Protein AF-A0A2V9SY14-F1 (afdb_monomer)

Solvent-accessible surface area (backbone atoms only — not comparable to full-atom values): 16778 Å² total; per-residue (Å²): 136,85,84,78,80,82,80,77,64,64,70,58,56,56,52,49,51,52,51,49,51,51,52,50,47,54,52,51,53,52,51,50,55,54,50,52,44,47,45,39,45,66,51,34,48,51,46,21,54,53,49,4,41,55,27,4,50,53,27,39,52,54,52,48,59,58,56,64,68,41,71,96,50,83,61,61,64,81,55,43,43,83,73,68,33,43,78,76,54,96,62,27,35,32,45,70,75,45,75,49,83,76,55,44,97,86,72,45,63,50,32,23,14,37,30,37,40,32,62,37,81,51,86,77,66,79,81,77,53,74,54,56,33,35,41,37,40,8,39,2,30,12,46,43,66,70,74,55,48,61,75,74,80,78,64,73,48,99,86,54,72,58,72,65,77,78,67,56,55,64,23,44,43,44,64,59,31,35,72,31,19,83,72,84,56,48,80,51,43,81,42,80,43,101,54,31,43,37,73,29,75,43,76,48,78,48,66,79,82,88,66,81,69,92,28,70,41,76,34,83,44,74,41,75,41,50,33,74,70,97,70,34,68,41,55,38,78,53,50,89,91,46,86,78,69,98,30,73,89,36,86,84,45,93,59,29,77,45,28,48,48,13,16,36,31,28,65,28,39,47,56,45,68,27,48,53,61,32,36,55,79,47,54,48,85,37,71,82,59,68,76,83,83,134

Mean predicted aligned error: 16.54 Å

Foldseek 3Di:
DDDDDDDPCVVVVVVVVVVVCVVVVVVVVVVCLLVVLCCQAVPQVVVQQVLQVVQQVVQLVVVVVQVVVCVVPQQSCVRQVVVPWDDDDDNKTKDDQDWDDDQPPVNDWTWTKIKMKHWAQQPDDDPPSRHTKIKIKMKIKTFTDDDQWHDSDPPPDVPPNPPVVVPIDGQQWPVCCQQQNPNPNPPRDTDGDPGRMDMDMDIDIGDDDPDDDPAPEEAAAADEPQAADPRDEQWAPQQVPHDDDPCCPPPPDPCVVRGQRSEYEYAAQHYHDHHYGRYHYHHDVHDDPPPPDD

Secondary structure (DSSP, 8-state):
--------THHHHHHHHHHHHHHHHHHHHHHHHHHHHHHIIIIIIHHHHHHHHHHHHHHHHHHHHHHGGGTT-S-THHHHTTTT-EEEETTEEEEEEEEESPPPTTS---EEEEEEEEEE---SSSSSTTPPEEEEEEEEEEEPPS-SB--------TTTTTTTTTSPPBSSB-HHHHHHTTTTS-S----B-SS-EEEEEEEEEE-------SSSEEESS-EE-S-SSSS-EE-----TTSS----TT-TTSTTGGGGG---EEESSS-EE--SEESS-EEESS---------

Radius of gyration: 34.39 Å; Cα contacts (8 Å, |Δi|>4): 499; chains: 1; bounding box: 103×39×110 Å

Structure (mmCIF, N/CA/C/O backbone):
data_AF-A0A2V9SY14-F1
#
_entry.id   AF-A0A2V9SY14-F1
#
loop_
_atom_site.group_PDB
_atom_site.id
_atom_site.type_symbol
_atom_site.label_atom_id
_atom_site.label_alt_id
_atom_site.label_comp_id
_atom_site.label_asym_id
_atom_site.label_entity_id
_atom_site.label_seq_id
_atom_site.pdbx_PDB_ins_code
_atom_site.Cartn_x
_atom_site.Cartn_y
_atom_site.Cartn_z
_atom_site.occupancy
_atom_site.B_iso_or_equiv
_atom_site.auth_seq_id
_atom_site.auth_comp_id
_atom_site.auth_asym_id
_atom_site.auth_atom_id
_atom_site.pdbx_PDB_model_num
ATOM 1 N N . MET A 1 1 ? -77.276 -15.458 59.372 1.00 39.78 1 MET A N 1
ATOM 2 C CA . MET A 1 1 ? -76.829 -15.023 58.032 1.00 39.78 1 MET A CA 1
ATOM 3 C C . MET A 1 1 ? -75.329 -14.746 58.114 1.00 39.78 1 MET A C 1
ATOM 5 O O . MET A 1 1 ? -74.942 -13.803 58.787 1.00 39.78 1 MET A O 1
ATOM 9 N N . LYS A 1 2 ? -74.477 -15.637 57.585 1.00 41.44 2 LYS A N 1
ATOM 10 C CA . LYS A 1 2 ? -73.009 -15.480 57.601 1.00 41.44 2 LYS A CA 1
ATOM 11 C C . LYS A 1 2 ? -72.600 -14.713 56.342 1.00 41.44 2 LYS A C 1
ATOM 13 O O . LYS A 1 2 ? -72.751 -15.246 55.249 1.00 41.44 2 LYS A O 1
ATOM 18 N N . MET A 1 3 ? -72.110 -13.485 56.495 1.00 44.25 3 MET A N 1
ATOM 19 C CA . MET A 1 3 ? -71.473 -12.741 55.406 1.00 44.25 3 MET A CA 1
ATOM 20 C C . MET A 1 3 ? -70.069 -13.317 55.187 1.00 44.25 3 MET A C 1
ATOM 22 O O . MET A 1 3 ? -69.198 -13.185 56.045 1.00 44.25 3 MET A O 1
ATOM 26 N N . GLN A 1 4 ? -69.879 -14.012 54.068 1.00 50.56 4 GLN A N 1
ATOM 27 C CA . GLN A 1 4 ? -68.562 -14.387 53.556 1.00 50.56 4 GLN A CA 1
ATOM 28 C C . GLN A 1 4 ? -67.973 -13.145 52.881 1.00 50.56 4 GLN A C 1
ATOM 30 O O . GLN A 1 4 ? -68.551 -12.628 51.929 1.00 50.56 4 GLN A O 1
ATOM 35 N N . LEU A 1 5 ? -66.864 -12.633 53.413 1.00 53.16 5 LEU A N 1
ATOM 36 C CA . LEU A 1 5 ? -66.124 -11.527 52.813 1.00 53.16 5 LEU A CA 1
ATOM 37 C C . LEU A 1 5 ? -65.328 -12.092 51.625 1.00 53.16 5 LEU A C 1
ATOM 39 O O . LEU A 1 5 ? -64.407 -12.887 51.832 1.00 53.16 5 LEU A O 1
ATOM 43 N N . GLU A 1 6 ? -65.681 -11.729 50.391 1.00 57.28 6 GLU A N 1
ATOM 44 C CA . GLU A 1 6 ? -64.894 -12.124 49.221 1.00 57.28 6 GLU A CA 1
ATOM 45 C C . GLU A 1 6 ? -63.512 -11.466 49.270 1.00 57.28 6 GLU A C 1
ATOM 47 O O . GLU A 1 6 ? -63.355 -10.246 49.205 1.00 57.28 6 GLU A O 1
ATOM 52 N N . ARG A 1 7 ? -62.481 -12.299 49.407 1.00 58.56 7 ARG A N 1
ATOM 53 C CA . ARG A 1 7 ? -61.085 -11.877 49.406 1.00 58.56 7 ARG A CA 1
ATOM 54 C C . ARG A 1 7 ? -60.631 -11.725 47.953 1.00 58.56 7 ARG A C 1
ATOM 56 O O . ARG A 1 7 ? -60.242 -12.696 47.312 1.00 58.56 7 ARG A O 1
ATOM 63 N N . THR A 1 8 ? -60.691 -10.511 47.416 1.00 60.59 8 THR A N 1
ATOM 64 C CA . THR A 1 8 ? -60.203 -10.213 46.062 1.00 60.59 8 THR A CA 1
ATOM 65 C C . THR A 1 8 ? -58.676 -10.360 45.997 1.00 60.59 8 THR A C 1
ATOM 67 O O . THR A 1 8 ? -57.939 -9.598 46.623 1.00 60.59 8 THR A O 1
ATOM 70 N N . ASN A 1 9 ? -58.188 -11.341 45.227 1.00 59.00 9 ASN A N 1
ATOM 71 C CA . ASN A 1 9 ? -56.763 -11.689 45.055 1.00 59.00 9 ASN A CA 1
ATOM 72 C C . ASN A 1 9 ? -55.946 -10.678 44.215 1.00 59.00 9 ASN A C 1
ATOM 74 O O . ASN A 1 9 ? -54.809 -10.954 43.834 1.00 59.00 9 ASN A O 1
ATOM 78 N N . THR A 1 10 ? -56.485 -9.492 43.933 1.00 58.22 10 THR A N 1
ATOM 79 C CA . THR A 1 10 ? -55.925 -8.495 43.003 1.00 58.22 10 THR A CA 1
ATOM 80 C C . THR A 1 10 ? -54.534 -7.992 43.406 1.00 58.22 10 THR A C 1
ATOM 82 O O . THR A 1 10 ? -53.691 -7.746 42.544 1.00 58.22 10 THR A O 1
ATOM 85 N N . GLY A 1 11 ? -54.247 -7.903 44.711 1.00 60.34 11 GLY A N 1
ATOM 86 C CA . GLY A 1 11 ? -52.918 -7.532 45.216 1.00 60.34 11 GLY A CA 1
ATOM 87 C C . GLY A 1 11 ? -51.836 -8.588 44.952 1.00 60.34 11 GLY A C 1
ATOM 88 O O . GLY A 1 11 ? -50.667 -8.244 44.807 1.00 60.34 11 GLY A O 1
ATOM 89 N N . SER A 1 12 ? -52.214 -9.865 44.825 1.00 73.12 12 SER A N 1
ATOM 90 C CA . SER A 1 12 ? -51.274 -10.959 44.552 1.00 73.12 12 SER A CA 1
ATOM 91 C C . SER A 1 12 ? -50.797 -10.951 43.096 1.00 73.12 12 SER A C 1
ATOM 93 O O . SER A 1 12 ? -49.616 -11.180 42.838 1.00 73.12 12 SER A O 1
ATOM 95 N N . THR A 1 13 ? -51.678 -10.618 42.148 1.00 80.69 13 THR A N 1
ATOM 96 C CA . THR A 1 13 ? -51.354 -10.617 40.713 1.00 80.69 13 THR A CA 1
ATOM 97 C C . THR A 1 13 ? -50.409 -9.477 40.327 1.00 80.69 13 THR A C 1
ATOM 99 O O . THR A 1 13 ? -49.446 -9.710 39.601 1.00 80.69 13 THR A O 1
ATOM 102 N N . ILE A 1 14 ? -50.626 -8.262 40.849 1.00 84.81 14 ILE A N 1
ATOM 103 C CA . ILE A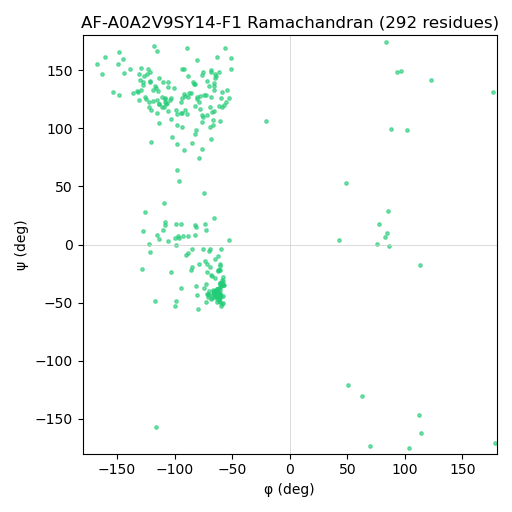 1 14 ? -49.746 -7.105 40.587 1.00 84.81 14 ILE A CA 1
ATOM 104 C C . ILE A 1 14 ? -48.345 -7.350 41.156 1.00 84.81 14 ILE A C 1
ATOM 106 O O . ILE A 1 14 ? -47.344 -7.081 40.494 1.00 84.81 14 ILE A O 1
ATOM 110 N N . LEU A 1 15 ? -48.266 -7.901 42.368 1.00 86.12 15 LEU A N 1
ATOM 111 C CA . LEU A 1 15 ? -46.996 -8.181 43.034 1.00 86.12 15 LEU A CA 1
ATOM 112 C C . LEU A 1 15 ? -46.215 -9.281 42.299 1.00 86.12 15 LEU A C 1
ATOM 114 O O . LEU A 1 15 ? -45.010 -9.151 42.095 1.00 86.12 15 LEU A O 1
ATOM 118 N N . CYS A 1 16 ? -46.915 -10.306 41.803 1.00 87.56 16 CYS A N 1
ATOM 119 C CA . CYS A 1 16 ? -46.329 -11.330 40.942 1.00 87.56 16 CYS A CA 1
ATOM 120 C C . CYS A 1 16 ? -45.779 -10.726 39.637 1.00 87.56 16 CYS A C 1
ATOM 122 O O . CYS A 1 16 ? -44.617 -10.954 39.311 1.00 87.56 16 CYS A O 1
ATOM 124 N N . ALA A 1 17 ? -46.555 -9.878 38.950 1.00 90.50 17 ALA A N 1
ATOM 125 C CA . ALA A 1 17 ? -46.128 -9.218 37.715 1.00 90.50 17 ALA A CA 1
ATOM 126 C C . ALA A 1 17 ? -44.890 -8.321 37.913 1.00 90.50 17 ALA A C 1
ATOM 128 O O . ALA A 1 17 ? -43.957 -8.374 37.111 1.00 90.50 17 ALA A O 1
ATOM 129 N N . LEU A 1 18 ? -44.838 -7.544 39.001 1.00 92.62 18 LEU A N 1
ATOM 130 C CA . LEU A 1 18 ? -43.676 -6.714 39.340 1.00 92.62 18 LEU A CA 1
ATOM 131 C C . LEU A 1 18 ? -42.428 -7.561 39.621 1.00 92.62 18 LEU A C 1
ATOM 133 O O . LEU A 1 18 ? -41.346 -7.234 39.129 1.00 92.62 18 LEU A O 1
ATOM 137 N N . CYS A 1 19 ? -42.567 -8.674 40.349 1.00 92.12 19 CYS A N 1
ATOM 138 C CA . CYS A 1 19 ? -41.470 -9.619 40.561 1.00 92.12 19 CYS A CA 1
ATOM 139 C C . CYS A 1 19 ? -40.979 -10.231 39.243 1.00 92.12 19 CYS A C 1
ATOM 141 O O . CYS A 1 19 ? -39.772 -10.340 39.034 1.00 92.12 19 CYS A O 1
ATOM 143 N N . THR A 1 20 ? -41.881 -10.589 38.327 1.00 94.62 20 THR A N 1
ATOM 144 C CA . THR A 1 20 ? -41.503 -11.121 37.012 1.00 94.62 20 THR A CA 1
ATOM 145 C C . THR A 1 20 ? -40.753 -10.082 36.178 1.00 94.62 20 THR A C 1
ATOM 147 O O . THR A 1 20 ? -39.707 -10.402 35.615 1.00 94.62 20 THR A O 1
ATOM 150 N N . ILE A 1 21 ? -41.227 -8.831 36.142 1.00 95.25 21 ILE A N 1
ATOM 151 C CA . ILE A 1 21 ? -40.545 -7.731 35.443 1.00 95.25 21 ILE A CA 1
ATOM 152 C C . ILE A 1 21 ? -39.147 -7.511 36.025 1.00 95.25 21 ILE A C 1
ATOM 154 O O . ILE A 1 21 ? -38.190 -7.393 35.261 1.00 95.25 21 ILE A O 1
ATOM 158 N N . LEU A 1 22 ? -39.004 -7.505 37.354 1.00 95.75 22 LEU A N 1
ATOM 159 C CA . LEU A 1 22 ? -37.707 -7.379 38.022 1.00 95.75 22 LEU A CA 1
ATOM 160 C C . LEU A 1 22 ? -36.751 -8.502 37.596 1.00 95.75 22 LEU A C 1
ATOM 162 O O . LEU A 1 22 ? -35.629 -8.226 37.177 1.00 95.75 22 LEU A O 1
ATOM 166 N N . ILE A 1 23 ? -37.199 -9.759 37.659 1.00 95.31 23 ILE A N 1
ATOM 167 C CA . ILE A 1 23 ? -36.379 -10.926 37.308 1.00 95.31 23 ILE A CA 1
ATOM 168 C C . ILE A 1 23 ? -35.941 -10.854 35.842 1.00 95.31 23 ILE A C 1
ATOM 170 O O . ILE A 1 23 ? -34.751 -10.979 35.550 1.00 95.31 23 ILE A O 1
ATOM 174 N N . ILE A 1 24 ? -36.872 -10.591 34.921 1.00 95.19 24 ILE A N 1
ATOM 175 C CA . ILE A 1 24 ? -36.563 -10.474 33.489 1.00 95.19 24 ILE A CA 1
ATOM 176 C C . ILE A 1 24 ? -35.625 -9.291 33.233 1.00 95.19 24 ILE A C 1
ATOM 178 O O . ILE A 1 24 ? -34.705 -9.415 32.430 1.00 95.19 24 ILE A O 1
ATOM 182 N N . SER A 1 25 ? -35.796 -8.172 33.940 1.00 94.25 25 SER A N 1
ATOM 183 C CA . SER A 1 25 ? -34.924 -6.999 33.806 1.00 94.25 25 SER A CA 1
ATOM 184 C C . SER A 1 25 ? -33.500 -7.297 34.270 1.00 94.25 25 SER A C 1
ATOM 186 O O . S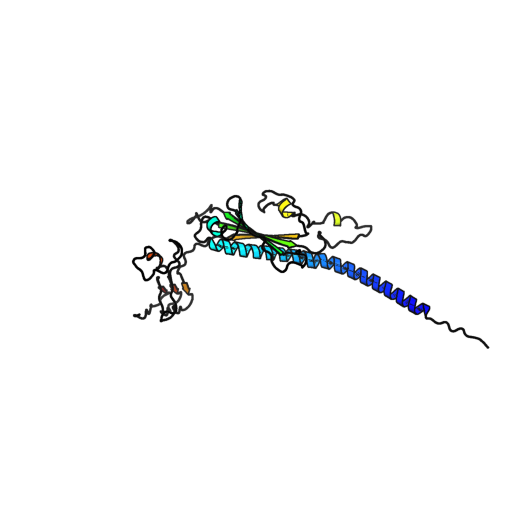ER A 1 25 ? -32.547 -6.921 33.593 1.00 94.25 25 SER A O 1
ATOM 188 N N . VAL A 1 26 ? -33.332 -8.020 35.382 1.00 94.44 26 VAL A N 1
ATOM 189 C CA . VAL A 1 26 ? -32.011 -8.433 35.887 1.00 94.44 26 VAL A CA 1
ATOM 190 C C . VAL A 1 26 ? -31.342 -9.426 34.935 1.00 94.44 26 VAL A C 1
ATOM 192 O O . VAL A 1 26 ? -30.145 -9.307 34.663 1.00 94.44 26 VAL A O 1
ATOM 195 N N . ILE A 1 27 ? -32.096 -10.383 34.389 1.00 94.69 27 ILE A N 1
ATOM 196 C CA . ILE A 1 27 ? -31.585 -11.312 33.373 1.00 94.69 27 ILE A CA 1
ATOM 197 C C . ILE A 1 27 ? -31.183 -10.535 32.112 1.00 94.69 27 ILE A C 1
ATOM 199 O O . ILE A 1 27 ? -30.060 -10.684 31.631 1.00 94.69 27 ILE A O 1
ATOM 203 N N . GLY A 1 28 ? -32.057 -9.659 31.612 1.00 91.75 28 GLY A N 1
ATOM 204 C CA . GLY A 1 28 ? -31.825 -8.846 30.420 1.00 91.75 28 GLY A CA 1
ATOM 205 C C . GLY A 1 28 ? -30.619 -7.918 30.558 1.00 91.75 28 GLY A C 1
ATOM 206 O O . GLY A 1 28 ? -29.783 -7.867 29.658 1.00 91.75 28 GLY A O 1
ATOM 207 N N . ALA A 1 29 ? -30.467 -7.251 31.705 1.00 87.31 29 ALA A N 1
ATOM 208 C CA . ALA A 1 29 ? -29.315 -6.404 31.998 1.00 87.31 29 ALA A CA 1
ATOM 209 C C . ALA A 1 29 ? -28.007 -7.209 31.998 1.00 87.31 29 ALA A C 1
ATOM 211 O O . ALA A 1 29 ? -27.028 -6.799 31.373 1.00 87.31 29 ALA A O 1
ATOM 212 N N . ASN A 1 30 ? -27.996 -8.386 32.630 1.00 84.88 30 ASN A N 1
ATOM 213 C CA . ASN A 1 30 ? -26.821 -9.256 32.638 1.00 84.88 30 ASN A CA 1
ATOM 214 C C . ASN A 1 30 ? -26.456 -9.752 31.236 1.00 84.88 30 ASN A C 1
ATOM 216 O O . ASN A 1 30 ? -25.279 -9.743 30.871 1.00 84.88 30 ASN A O 1
ATOM 220 N N . VAL A 1 31 ? -27.441 -10.166 30.435 1.00 87.50 31 VAL A N 1
ATOM 221 C CA . VAL A 1 31 ? -27.203 -10.589 29.048 1.00 87.50 31 VAL A CA 1
ATOM 222 C C . VAL A 1 31 ? -26.661 -9.423 28.225 1.00 87.50 31 VAL A C 1
ATOM 224 O O . VAL A 1 31 ? -25.646 -9.584 27.552 1.00 87.50 31 VAL A O 1
ATOM 227 N N . LEU A 1 32 ? -27.258 -8.233 28.324 1.00 84.94 32 LEU A N 1
ATOM 228 C CA . LEU A 1 32 ? -26.818 -7.052 27.583 1.00 84.94 32 LEU A CA 1
ATOM 229 C C . LEU A 1 32 ? -25.376 -6.657 27.922 1.00 84.94 32 LEU A C 1
ATOM 231 O O . LEU A 1 32 ? -24.580 -6.413 27.011 1.00 84.94 32 LEU A O 1
ATOM 235 N N . LEU A 1 33 ? -25.019 -6.624 29.209 1.00 78.38 33 LEU A N 1
ATOM 236 C CA . LEU A 1 33 ? -23.664 -6.293 29.659 1.00 78.38 33 LEU A CA 1
ATOM 237 C C . LEU A 1 33 ? -22.639 -7.313 29.147 1.00 78.38 33 LEU A C 1
ATOM 239 O O . LEU A 1 33 ? -21.599 -6.937 28.599 1.00 78.38 33 LEU A O 1
ATOM 243 N N . ASN A 1 34 ? -22.956 -8.606 29.242 1.00 75.62 34 ASN A N 1
ATOM 244 C CA . ASN A 1 34 ? -22.088 -9.661 28.725 1.00 75.62 34 ASN A CA 1
ATOM 245 C C . ASN A 1 34 ? -21.969 -9.605 27.195 1.00 75.62 34 ASN A C 1
ATOM 247 O O . ASN A 1 34 ? -20.870 -9.670 26.658 1.00 75.62 34 ASN A O 1
ATOM 251 N N . CYS A 1 35 ? -23.063 -9.440 26.456 1.00 78.19 35 CYS A N 1
ATOM 252 C CA . CYS A 1 35 ? -23.014 -9.380 24.996 1.00 78.19 35 CYS A CA 1
ATOM 253 C C . CYS A 1 35 ? -22.270 -8.134 24.493 1.00 78.19 35 CYS A C 1
ATOM 255 O O . CYS A 1 35 ? -21.467 -8.239 23.567 1.00 78.19 35 CYS A O 1
ATOM 257 N N . THR A 1 36 ? -22.469 -6.972 25.120 1.00 73.38 36 THR A N 1
ATOM 258 C CA . THR A 1 36 ? -21.849 -5.703 24.697 1.00 73.38 36 THR A CA 1
ATOM 259 C C . THR A 1 36 ? -20.331 -5.717 24.871 1.00 73.38 36 THR A C 1
ATOM 261 O O . THR A 1 36 ? -19.597 -5.306 23.967 1.00 73.38 36 THR A O 1
ATOM 264 N N . THR A 1 37 ? -19.837 -6.228 26.002 1.00 66.62 37 THR A N 1
ATOM 265 C CA . THR A 1 37 ? -18.392 -6.365 26.258 1.00 66.62 37 THR A CA 1
ATOM 266 C C . THR A 1 37 ? -17.745 -7.318 25.256 1.00 66.62 37 THR A C 1
ATOM 268 O O . THR A 1 37 ? -16.729 -6.975 24.642 1.00 66.62 37 THR A O 1
ATOM 271 N N . ARG A 1 38 ? -18.378 -8.470 24.988 1.00 71.88 38 ARG A N 1
ATOM 272 C CA . ARG A 1 38 ? -17.884 -9.422 23.985 1.00 71.88 38 ARG A CA 1
ATOM 273 C C . ARG A 1 38 ? -17.907 -8.854 22.574 1.00 71.88 38 ARG A C 1
ATOM 275 O O . ARG A 1 38 ? -16.942 -9.051 21.836 1.00 71.88 38 ARG A O 1
ATOM 282 N N . TYR A 1 39 ? -18.959 -8.133 22.204 1.00 73.38 39 TYR A N 1
ATOM 283 C CA . TYR A 1 39 ? -19.101 -7.536 20.879 1.00 73.38 39 TYR A CA 1
ATOM 284 C C . TYR A 1 39 ? -18.034 -6.466 20.608 1.00 73.38 39 TYR A C 1
ATOM 286 O O . TYR A 1 39 ? -17.415 -6.453 19.543 1.00 73.38 39 TYR A O 1
ATOM 294 N N . ASN A 1 40 ? -17.745 -5.606 21.589 1.00 69.38 40 ASN A N 1
ATOM 295 C CA . ASN A 1 40 ? -16.732 -4.561 21.432 1.00 69.38 40 ASN A CA 1
ATOM 296 C C . ASN A 1 40 ? -15.321 -5.135 21.207 1.00 69.38 40 ASN A C 1
ATOM 298 O O . ASN A 1 40 ? -14.598 -4.632 20.352 1.00 69.38 40 ASN A O 1
ATOM 302 N N . VAL A 1 41 ? -14.941 -6.206 21.910 1.00 69.56 41 VAL A N 1
ATOM 303 C CA . VAL A 1 41 ? -13.609 -6.818 21.752 1.00 69.56 41 VAL A CA 1
ATOM 304 C C . VAL A 1 41 ? -13.549 -7.720 20.520 1.00 69.56 41 VAL A C 1
ATOM 306 O O . VAL A 1 41 ? -12.719 -7.523 19.637 1.00 69.56 41 VAL A O 1
ATOM 309 N N . SER A 1 42 ? -14.446 -8.702 20.426 1.00 68.44 42 SER A N 1
ATOM 310 C CA . SER A 1 42 ? -14.360 -9.739 19.388 1.00 68.44 42 SER A CA 1
ATOM 311 C C . SER A 1 42 ? -14.711 -9.234 17.994 1.00 68.44 42 SER A C 1
ATOM 313 O O . SER A 1 42 ? -14.139 -9.708 17.021 1.00 68.44 42 SER A O 1
ATOM 315 N N . SER A 1 43 ? -15.642 -8.283 17.880 1.00 71.31 43 SER A N 1
ATOM 316 C CA . SER A 1 43 ? -16.130 -7.838 16.575 1.00 71.31 43 SER A CA 1
ATOM 317 C C . SER A 1 43 ? -15.452 -6.548 16.136 1.00 71.31 43 SER A C 1
ATOM 319 O O . SER A 1 43 ? -14.950 -6.494 15.023 1.00 71.31 43 SER A O 1
ATOM 321 N N . LYS A 1 44 ? -15.366 -5.519 16.990 1.00 75.12 44 LYS A N 1
ATOM 322 C CA . LYS A 1 44 ? -14.839 -4.209 16.557 1.00 75.12 44 LYS A CA 1
ATOM 323 C C . LYS A 1 44 ? -13.312 -4.157 16.511 1.00 75.12 44 LYS A C 1
ATOM 325 O O . LYS A 1 44 ? -12.762 -3.663 15.532 1.00 75.12 44 LYS A O 1
ATOM 330 N N . GLN A 1 45 ? -12.624 -4.698 17.519 1.00 77.38 45 GLN A N 1
ATOM 331 C CA . GLN A 1 45 ? -11.154 -4.665 17.557 1.00 77.38 45 GLN A CA 1
ATOM 332 C C . GLN A 1 45 ? -10.531 -5.619 16.533 1.00 77.38 45 GLN A C 1
ATOM 334 O O . GLN A 1 45 ? -9.618 -5.226 15.809 1.00 77.38 45 GLN A O 1
ATOM 339 N N . VAL A 1 46 ? -11.064 -6.840 16.401 1.00 80.19 46 VAL A N 1
ATOM 340 C CA . VAL A 1 46 ? -10.599 -7.805 15.385 1.00 80.19 46 VAL A CA 1
ATOM 341 C C . VAL A 1 46 ? -10.889 -7.304 13.970 1.00 80.19 46 VAL A C 1
ATOM 343 O O . VAL A 1 46 ? -10.039 -7.441 13.090 1.00 80.19 46 VAL A O 1
ATOM 346 N N . LYS A 1 47 ? -12.059 -6.690 13.745 1.00 82.25 47 LYS A N 1
ATOM 347 C CA . LYS A 1 47 ? -12.382 -6.050 12.465 1.00 82.25 47 LYS A CA 1
ATOM 348 C C . LYS A 1 47 ? -11.388 -4.936 12.145 1.00 82.25 47 LYS A C 1
ATOM 350 O O . LYS A 1 47 ? -10.760 -5.005 11.096 1.00 82.25 47 LYS A O 1
ATOM 355 N N . GLY A 1 48 ? -11.172 -3.992 13.064 1.00 82.94 48 GLY A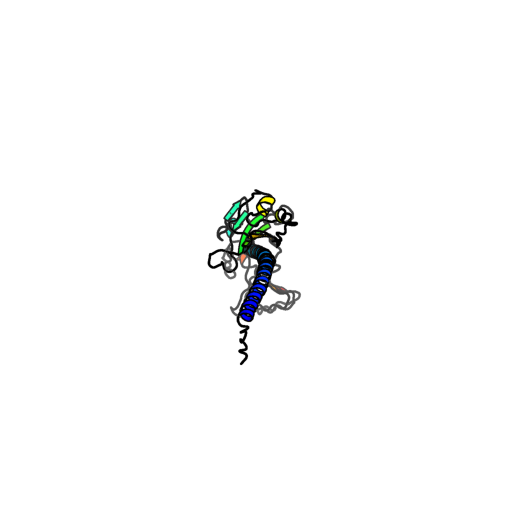 N 1
ATOM 356 C CA . GLY A 1 48 ? -10.206 -2.908 12.864 1.00 82.94 48 GLY A CA 1
ATOM 357 C C . GLY A 1 48 ? -8.786 -3.418 12.596 1.00 82.94 48 GLY A C 1
ATOM 358 O O . GLY A 1 48 ? -8.080 -2.867 11.758 1.00 82.94 48 GLY A O 1
ATOM 359 N N . TRP A 1 49 ? -8.383 -4.528 13.223 1.00 84.38 49 TRP A N 1
ATOM 360 C CA . TRP A 1 49 ? -7.096 -5.169 12.943 1.00 84.38 49 TRP A CA 1
ATOM 361 C C . TRP A 1 49 ? -6.974 -5.691 11.505 1.00 84.38 49 TRP A C 1
ATOM 363 O O . TRP A 1 49 ? -5.932 -5.509 10.873 1.00 84.38 49 TRP A O 1
ATOM 373 N N . LYS A 1 50 ? -8.026 -6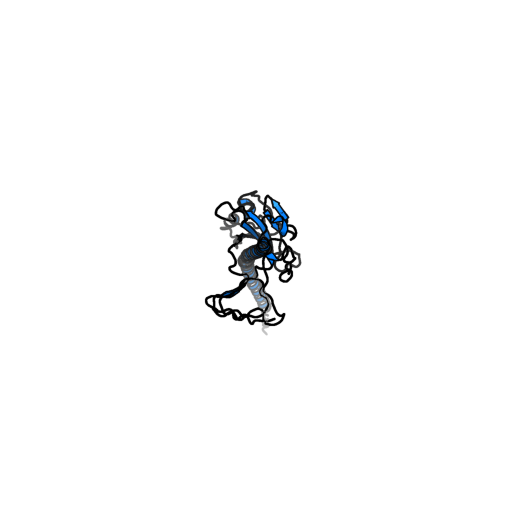.330 10.979 1.00 88.12 50 LYS A N 1
ATOM 374 C CA . LYS A 1 50 ? -8.061 -6.818 9.591 1.00 88.12 50 LYS A CA 1
ATOM 375 C C . LYS A 1 50 ? -8.163 -5.673 8.590 1.00 88.12 50 LYS A C 1
ATOM 377 O O . LYS A 1 50 ? -7.415 -5.646 7.621 1.00 88.12 50 LYS A O 1
ATOM 382 N N . GLU A 1 51 ? -9.038 -4.707 8.847 1.00 88.88 51 GLU A N 1
ATOM 383 C CA . GLU A 1 51 ? -9.226 -3.546 7.976 1.00 88.88 51 GLU A CA 1
ATOM 384 C C . GLU A 1 51 ? -7.944 -2.726 7.853 1.00 88.88 51 GLU A C 1
ATOM 386 O O . GLU A 1 51 ? -7.556 -2.381 6.742 1.00 88.88 51 GLU A O 1
ATOM 391 N N . ALA A 1 52 ? -7.222 -2.501 8.957 1.00 90.00 52 ALA A N 1
ATOM 392 C CA . ALA A 1 52 ? -5.930 -1.823 8.916 1.00 90.00 52 ALA A CA 1
ATOM 393 C C . ALA A 1 52 ? -4.917 -2.541 8.006 1.00 90.00 52 ALA A C 1
ATOM 395 O O . ALA A 1 52 ? -4.118 -1.872 7.358 1.00 90.00 52 ALA A O 1
ATOM 396 N N . LEU A 1 53 ? -4.939 -3.880 7.932 1.00 92.19 53 LEU A N 1
ATOM 397 C CA . LEU A 1 53 ? -4.085 -4.625 7.001 1.00 92.19 53 LEU A CA 1
ATOM 398 C C . LEU A 1 53 ? -4.513 -4.394 5.550 1.00 92.19 53 LEU A C 1
ATOM 400 O O . LEU A 1 53 ? -3.663 -4.055 4.737 1.00 92.19 53 LEU A O 1
ATOM 404 N N . TYR A 1 54 ? -5.808 -4.487 5.247 1.00 93.06 54 TYR A N 1
ATOM 405 C CA . TYR A 1 54 ? -6.310 -4.237 3.893 1.00 93.06 54 TYR A CA 1
ATOM 406 C C . TYR A 1 54 ? -6.026 -2.814 3.408 1.00 93.06 54 TYR A C 1
ATOM 408 O O . TYR A 1 54 ? -5.691 -2.617 2.245 1.00 93.06 54 TYR A O 1
ATOM 416 N N . ALA A 1 55 ? -6.092 -1.815 4.291 1.00 93.31 55 ALA A N 1
ATOM 417 C CA . ALA A 1 55 ? -5.659 -0.467 3.935 1.00 93.31 55 ALA A CA 1
ATOM 418 C C . ALA A 1 55 ? -4.156 -0.392 3.670 1.00 93.31 55 ALA A C 1
ATOM 420 O O . ALA A 1 55 ? -3.743 0.289 2.737 1.00 93.31 55 ALA A O 1
ATOM 421 N N . ALA A 1 56 ? -3.334 -1.085 4.462 1.00 93.75 56 ALA A N 1
ATOM 422 C CA . ALA A 1 56 ? -1.896 -1.131 4.220 1.00 93.75 56 ALA A CA 1
ATOM 423 C C . ALA A 1 56 ? -1.598 -1.763 2.850 1.00 93.75 56 ALA A C 1
ATOM 425 O O . ALA A 1 56 ? -0.831 -1.200 2.075 1.00 93.75 56 ALA A O 1
ATOM 426 N N . GLU A 1 57 ? -2.251 -2.872 2.512 1.00 94.69 57 GLU A N 1
ATOM 427 C CA . GLU A 1 57 ? -2.137 -3.519 1.199 1.00 94.69 57 GLU A CA 1
ATOM 428 C C . GLU A 1 57 ? -2.599 -2.584 0.072 1.00 94.69 57 GLU A C 1
ATOM 430 O O . GLU A 1 57 ? -1.823 -2.312 -0.838 1.00 94.69 57 GLU A O 1
ATOM 435 N N . GLY A 1 58 ? -3.778 -1.965 0.198 1.00 94.44 58 GLY A N 1
ATOM 436 C CA . GLY A 1 58 ? -4.286 -1.014 -0.796 1.00 94.44 58 GLY A CA 1
ATOM 437 C C . GLY A 1 58 ? -3.394 0.220 -0.982 1.00 94.44 58 GLY A C 1
ATOM 438 O O . GLY A 1 58 ? -3.202 0.686 -2.101 1.00 94.44 58 GLY A O 1
ATOM 439 N N . GLY A 1 59 ? -2.790 0.737 0.092 1.00 94.75 59 GLY A N 1
ATOM 440 C CA . GLY A 1 59 ? -1.765 1.778 -0.012 1.00 94.75 59 GLY A CA 1
ATOM 441 C C . GLY A 1 59 ? -0.511 1.283 -0.741 1.00 94.75 59 GLY A C 1
ATOM 442 O O . GLY A 1 59 ? 0.030 1.993 -1.587 1.00 94.75 59 GLY A O 1
ATOM 443 N N . GLY A 1 60 ? -0.079 0.051 -0.461 1.00 95.00 60 GLY A N 1
ATOM 444 C CA . GLY A 1 60 ? 1.035 -0.592 -1.157 1.00 95.00 60 GLY A CA 1
ATOM 445 C C . GLY A 1 60 ? 0.791 -0.687 -2.661 1.00 95.00 60 GLY A C 1
ATOM 446 O O . GLY A 1 60 ? 1.669 -0.311 -3.432 1.00 95.00 60 GLY A O 1
ATOM 447 N N . ASP A 1 61 ? -0.416 -1.075 -3.073 1.00 94.69 61 ASP A N 1
ATOM 448 C CA . ASP A 1 61 ? -0.810 -1.163 -4.483 1.00 94.69 61 ASP A CA 1
ATOM 449 C C . ASP A 1 61 ? -0.830 0.205 -5.175 1.00 94.69 61 ASP A C 1
ATOM 451 O O . ASP A 1 61 ? -0.342 0.336 -6.301 1.00 94.69 61 ASP A O 1
ATOM 455 N N . ILE A 1 62 ? -1.340 1.245 -4.500 1.00 94.19 62 ILE A N 1
ATOM 456 C CA . ILE A 1 62 ? -1.303 2.626 -5.011 1.00 94.19 62 ILE A CA 1
ATOM 457 C C . ILE A 1 62 ? 0.150 3.052 -5.246 1.00 94.19 62 ILE A C 1
ATOM 459 O O . ILE A 1 62 ? 0.503 3.486 -6.340 1.00 94.19 62 ILE A O 1
ATOM 463 N N . ALA A 1 63 ? 1.010 2.879 -4.242 1.00 94.38 63 ALA A N 1
ATOM 464 C CA . ALA A 1 63 ? 2.422 3.230 -4.340 1.00 94.38 63 ALA A CA 1
ATOM 465 C C . ALA A 1 63 ? 3.154 2.408 -5.412 1.00 94.38 63 ALA A C 1
ATOM 467 O O . ALA A 1 63 ? 3.949 2.954 -6.174 1.00 94.38 63 ALA A O 1
ATOM 468 N N . PHE A 1 64 ? 2.857 1.113 -5.522 1.00 92.56 64 PHE A N 1
ATOM 469 C CA . PHE A 1 64 ? 3.412 0.254 -6.563 1.00 92.56 64 PHE A CA 1
ATOM 470 C C . PHE A 1 64 ? 2.984 0.711 -7.957 1.00 92.56 64 PHE A C 1
ATOM 472 O O . PHE A 1 64 ? 3.793 0.710 -8.884 1.00 92.56 64 PHE A O 1
ATOM 479 N N . SER A 1 65 ? 1.738 1.162 -8.114 1.00 91.31 65 SER A N 1
ATOM 480 C CA . SER A 1 65 ? 1.261 1.712 -9.380 1.00 91.31 65 SER A CA 1
ATOM 481 C C . SER A 1 65 ? 2.053 2.940 -9.823 1.00 91.31 65 SER A C 1
ATOM 483 O O . SER A 1 65 ? 2.378 3.052 -11.003 1.00 91.31 65 SER A O 1
ATOM 485 N N . GLU A 1 66 ? 2.413 3.808 -8.883 1.00 90.31 66 GLU A N 1
ATOM 486 C CA . GLU A 1 66 ? 3.256 4.978 -9.136 1.00 90.31 66 GLU A CA 1
ATOM 487 C C . GLU A 1 66 ? 4.703 4.585 -9.449 1.00 90.31 66 GLU A C 1
ATOM 489 O O . GLU A 1 66 ? 5.282 5.045 -10.431 1.00 90.31 66 GLU A O 1
ATOM 494 N N . VAL A 1 67 ? 5.268 3.642 -8.691 1.00 88.62 67 VAL A N 1
ATOM 495 C CA . VAL A 1 67 ? 6.620 3.119 -8.932 1.00 88.62 67 VAL A CA 1
ATOM 496 C C . VAL A 1 67 ? 6.755 2.476 -10.317 1.00 88.62 67 VAL A C 1
ATOM 498 O O . VAL A 1 67 ? 7.799 2.610 -10.950 1.00 88.62 67 VAL A O 1
ATOM 501 N N . ARG A 1 68 ? 5.709 1.830 -10.850 1.00 85.44 68 ARG A N 1
ATOM 502 C CA . ARG A 1 68 ? 5.730 1.264 -12.216 1.00 85.44 68 ARG A CA 1
ATOM 503 C C . ARG A 1 68 ? 5.915 2.311 -13.316 1.00 85.44 68 ARG A C 1
ATOM 505 O O . ARG A 1 68 ? 6.363 1.955 -14.400 1.00 85.44 68 ARG A O 1
ATOM 512 N N . LYS A 1 69 ? 5.607 3.585 -13.063 1.00 82.50 69 LYS A N 1
ATOM 513 C CA . LYS A 1 69 ? 5.865 4.675 -14.018 1.00 82.50 69 LYS A CA 1
ATOM 514 C C . LYS A 1 69 ? 7.353 5.036 -14.103 1.00 82.50 69 LYS A C 1
ATOM 516 O O . LYS A 1 69 ? 7.761 5.713 -15.038 1.00 82.50 69 LYS A O 1
ATOM 521 N N . LEU A 1 70 ? 8.171 4.571 -13.154 1.00 79.44 70 LEU A N 1
ATOM 522 C CA . LEU A 1 70 ? 9.604 4.867 -13.066 1.00 79.44 70 LEU A CA 1
ATOM 523 C C . LEU A 1 70 ? 10.470 3.983 -13.982 1.00 79.44 70 LEU A C 1
ATOM 525 O O . LEU A 1 70 ? 11.698 4.017 -13.897 1.00 79.44 70 LEU A O 1
ATOM 529 N N . VAL A 1 71 ? 9.865 3.179 -14.863 1.00 67.31 71 VAL A N 1
ATOM 530 C CA . VAL A 1 71 ? 10.606 2.390 -15.858 1.00 67.31 71 VAL A CA 1
ATOM 531 C C . VAL A 1 71 ? 11.375 3.347 -16.768 1.00 67.31 71 VAL A C 1
ATOM 533 O O . VAL A 1 71 ? 10.782 4.192 -17.428 1.00 67.31 71 VAL A O 1
ATOM 536 N N . GLY A 1 72 ? 12.705 3.237 -16.798 1.00 64.69 72 GLY A N 1
ATOM 537 C CA . GLY A 1 72 ? 13.535 4.161 -17.577 1.00 64.69 72 GLY A CA 1
ATOM 538 C C . GLY A 1 72 ? 13.909 5.462 -16.845 1.00 64.69 72 GLY A C 1
ATOM 539 O O . GLY A 1 72 ? 14.672 6.259 -17.387 1.00 64.69 72 GLY A O 1
ATOM 540 N N . VAL A 1 73 ? 13.453 5.661 -15.604 1.00 66.81 73 VAL A N 1
ATOM 541 C CA . VAL A 1 73 ? 13.718 6.856 -14.790 1.00 66.81 73 VAL A CA 1
ATOM 542 C C . VAL A 1 73 ? 14.634 6.537 -13.599 1.00 66.81 73 VAL A C 1
ATOM 544 O O . VAL A 1 73 ? 14.281 5.758 -12.717 1.00 66.81 73 VAL A O 1
ATOM 547 N N . ILE A 1 74 ? 15.817 7.162 -13.547 1.00 68.56 74 ILE A N 1
ATOM 548 C CA . ILE A 1 74 ? 16.776 6.991 -12.433 1.00 68.56 74 ILE A CA 1
ATOM 549 C C . ILE A 1 74 ? 16.407 7.870 -11.229 1.00 68.56 74 ILE A C 1
ATOM 551 O O . ILE A 1 74 ? 16.602 7.447 -10.091 1.00 68.56 74 ILE A O 1
ATOM 555 N N . ASP A 1 75 ? 15.883 9.080 -11.464 1.00 79.88 75 ASP A N 1
ATOM 556 C CA . ASP A 1 75 ? 15.439 10.000 -10.409 1.00 79.88 75 ASP A CA 1
ATOM 557 C C . ASP A 1 75 ? 13.901 10.011 -10.290 1.00 79.88 75 ASP A C 1
ATOM 559 O O . ASP A 1 75 ? 13.221 10.610 -11.135 1.00 79.88 75 ASP A O 1
ATOM 563 N N . PRO A 1 76 ? 13.336 9.421 -9.219 1.00 82.31 76 PRO A N 1
ATOM 564 C CA . PRO A 1 76 ? 11.896 9.365 -8.985 1.00 82.31 76 PRO A CA 1
ATOM 565 C C . PRO A 1 76 ? 11.232 10.733 -8.850 1.00 82.31 76 PRO A C 1
ATOM 567 O O . PRO A 1 76 ? 10.014 10.830 -9.004 1.00 82.31 76 PRO A O 1
ATOM 570 N N . SER A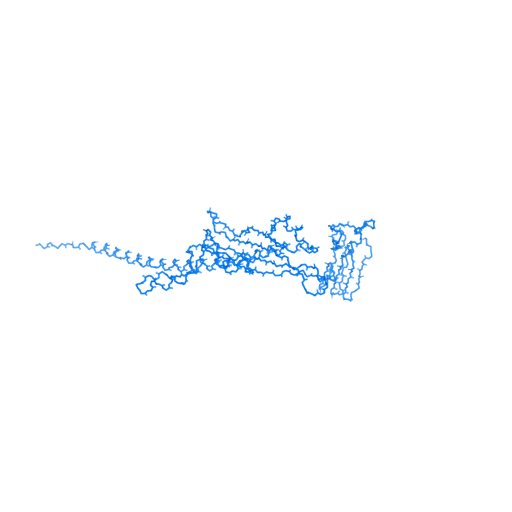 1 77 ? 12.001 11.795 -8.574 1.00 86.12 77 SER A N 1
ATOM 571 C CA . SER A 1 77 ? 11.466 13.151 -8.425 1.00 86.12 77 SER A CA 1
ATOM 572 C C . SER A 1 77 ? 10.726 13.639 -9.673 1.00 86.12 77 SER A C 1
ATOM 574 O O . SER A 1 77 ? 9.750 14.378 -9.553 1.00 86.12 77 SER A O 1
ATOM 576 N N . THR A 1 78 ? 11.148 13.172 -10.850 1.00 83.75 78 THR A N 1
ATOM 577 C CA . THR A 1 78 ? 10.589 13.552 -12.155 1.00 83.75 78 THR A CA 1
ATOM 578 C C . THR A 1 78 ? 9.170 13.034 -12.396 1.00 83.75 78 THR A C 1
ATOM 580 O O . THR A 1 78 ? 8.468 13.583 -13.238 1.00 83.75 78 THR A O 1
ATOM 583 N N . VAL A 1 79 ? 8.735 12.017 -11.645 1.00 86.38 79 VAL A N 1
ATOM 584 C CA . VAL A 1 79 ? 7.399 11.410 -11.762 1.00 86.38 79 VAL A CA 1
ATOM 585 C C . VAL A 1 79 ? 6.597 11.602 -10.479 1.00 86.38 79 VAL A C 1
ATOM 587 O O . VAL A 1 79 ? 5.465 12.071 -10.520 1.00 86.38 79 VAL A O 1
ATOM 590 N N . LEU A 1 80 ? 7.191 11.308 -9.318 1.00 90.75 80 LEU A N 1
ATOM 591 C CA . LEU A 1 80 ? 6.464 11.308 -8.049 1.00 90.75 80 LEU A CA 1
ATOM 592 C C . LEU A 1 80 ? 6.068 12.722 -7.596 1.00 90.75 80 LEU A C 1
ATOM 594 O O . LEU A 1 80 ? 4.957 12.906 -7.105 1.00 90.75 80 LEU A O 1
ATOM 598 N N . LEU A 1 81 ? 6.935 13.734 -7.755 1.00 91.56 81 LEU A N 1
ATOM 599 C CA . LEU A 1 81 ? 6.604 15.096 -7.306 1.00 91.56 81 LEU A CA 1
ATOM 600 C C . LEU A 1 81 ? 5.462 15.724 -8.126 1.00 91.56 81 LEU A C 1
ATOM 602 O O . LEU A 1 81 ? 4.539 16.254 -7.504 1.00 91.56 81 LEU A O 1
ATOM 606 N N . PRO A 1 82 ? 5.460 15.652 -9.477 1.00 90.50 82 PRO A N 1
ATOM 607 C CA . PRO A 1 82 ? 4.310 16.090 -10.272 1.00 90.50 82 PRO A CA 1
ATOM 608 C C . PRO A 1 82 ? 3.000 15.377 -9.910 1.00 90.50 82 PRO A C 1
ATOM 610 O O . PRO A 1 82 ? 1.954 16.020 -9.891 1.00 90.50 82 PRO A O 1
ATOM 613 N N . ASP A 1 83 ? 3.065 14.094 -9.536 1.00 87.88 83 ASP A N 1
ATOM 614 C CA . ASP A 1 83 ? 1.909 13.290 -9.109 1.00 87.88 83 ASP A CA 1
ATOM 615 C C . ASP A 1 83 ? 1.525 13.514 -7.624 1.00 87.88 83 ASP A C 1
ATOM 617 O O . ASP A 1 83 ? 0.787 12.733 -7.017 1.00 87.88 83 ASP A O 1
ATOM 621 N N . GLY A 1 84 ? 2.010 14.603 -7.014 1.00 91.00 84 GLY A N 1
ATOM 622 C CA . GLY A 1 84 ? 1.589 15.072 -5.691 1.00 91.00 84 GLY A CA 1
ATOM 623 C C . GLY A 1 84 ? 2.293 14.407 -4.507 1.00 91.00 84 GLY A C 1
ATOM 624 O O . GLY A 1 84 ? 1.888 14.615 -3.361 1.00 91.00 84 GLY A O 1
ATOM 625 N N . TRP A 1 85 ? 3.347 13.624 -4.739 1.00 94.62 85 TRP A N 1
ATOM 626 C CA . TRP A 1 85 ? 4.148 13.064 -3.652 1.00 94.62 85 TRP A CA 1
ATOM 627 C C . TRP A 1 85 ? 5.054 14.123 -3.032 1.00 94.62 85 TRP A C 1
ATOM 629 O O . TRP A 1 85 ? 5.572 15.017 -3.696 1.00 94.62 85 TRP A O 1
ATOM 639 N N . THR A 1 86 ? 5.306 13.982 -1.735 1.00 94.81 86 THR A N 1
ATOM 640 C CA . THR A 1 86 ? 6.194 14.871 -0.984 1.00 94.81 86 THR A CA 1
ATOM 641 C C . THR A 1 86 ? 7.489 14.153 -0.641 1.00 94.81 86 THR A C 1
ATOM 643 O O . THR A 1 86 ? 7.475 13.095 -0.010 1.00 94.81 86 THR A O 1
ATOM 646 N N . LYS A 1 87 ? 8.628 14.743 -1.007 1.00 92.00 87 LYS A N 1
ATOM 647 C CA . LYS A 1 87 ? 9.947 14.255 -0.589 1.00 92.00 87 LYS A CA 1
ATOM 648 C C . LYS A 1 87 ? 10.131 14.470 0.916 1.00 92.00 87 LYS A C 1
ATOM 650 O O . LYS A 1 87 ? 9.951 15.586 1.394 1.00 92.00 87 LYS A O 1
ATOM 655 N N . THR A 1 88 ? 10.490 13.425 1.661 1.00 84.88 88 THR A N 1
ATOM 656 C CA . THR A 1 88 ? 10.630 13.499 3.129 1.00 84.88 88 THR A CA 1
ATOM 657 C C . THR A 1 88 ? 12.079 13.652 3.568 1.00 84.88 88 THR A C 1
ATOM 659 O O . THR A 1 88 ? 12.412 14.555 4.329 1.00 84.88 88 THR A O 1
ATOM 662 N N . SER A 1 89 ? 12.954 12.769 3.095 1.00 79.25 89 SER A N 1
ATOM 663 C CA . SER A 1 89 ? 14.368 12.711 3.469 1.00 79.25 89 SER A CA 1
ATOM 664 C C . SER A 1 89 ? 15.129 11.868 2.450 1.00 79.25 89 SER A C 1
ATOM 666 O O . SER A 1 89 ? 14.573 10.922 1.904 1.00 79.25 89 SER A O 1
ATOM 668 N N . GLY A 1 90 ? 16.396 12.196 2.176 1.00 81.31 90 GLY A N 1
ATOM 669 C CA . GLY A 1 90 ? 17.222 11.419 1.241 1.00 81.31 90 GLY A CA 1
ATOM 670 C C . GLY A 1 90 ? 16.524 11.184 -0.104 1.00 81.31 90 GLY A C 1
ATOM 671 O O . GLY A 1 90 ? 16.132 12.147 -0.764 1.00 81.31 90 GLY A O 1
ATOM 672 N N . SER A 1 91 ? 16.336 9.916 -0.472 1.00 84.75 91 SER A N 1
ATOM 673 C CA . SER A 1 91 ? 15.596 9.487 -1.670 1.00 84.75 91 SER A CA 1
ATOM 674 C C . SER A 1 91 ? 14.248 8.830 -1.329 1.00 84.75 91 SER A C 1
ATOM 676 O O . SER A 1 91 ? 13.823 7.882 -1.989 1.00 84.75 91 SER A O 1
ATOM 678 N N . SER A 1 92 ? 13.588 9.331 -0.282 1.00 89.62 92 SER A N 1
ATOM 679 C CA . SER A 1 92 ? 12.281 8.879 0.198 1.00 89.62 92 SER A CA 1
ATOM 680 C C . SER A 1 92 ? 11.172 9.874 -0.150 1.00 89.62 92 SER A C 1
ATOM 682 O O . SER A 1 92 ? 11.308 11.086 0.051 1.00 89.62 92 SER A O 1
ATOM 684 N N . TYR A 1 93 ? 10.048 9.349 -0.632 1.00 93.50 93 TYR A N 1
ATOM 685 C CA . TYR A 1 93 ? 8.877 10.104 -1.076 1.00 93.50 93 TYR A CA 1
ATOM 686 C C . TYR A 1 93 ? 7.633 9.544 -0.396 1.00 93.50 93 TYR A C 1
ATOM 688 O O . TYR A 1 93 ? 7.436 8.336 -0.384 1.00 93.50 93 TYR A O 1
ATOM 696 N N . SER A 1 94 ? 6.777 10.398 0.154 1.00 94.06 94 SER A N 1
ATOM 697 C CA . SER A 1 94 ? 5.556 9.985 0.851 1.00 94.06 94 SER A CA 1
ATOM 698 C C . SER A 1 94 ? 4.307 10.613 0.251 1.00 94.06 94 SER A C 1
ATOM 700 O O . SER A 1 94 ? 4.361 11.713 -0.302 1.00 94.06 94 SER A O 1
ATOM 702 N N . ASN A 1 95 ? 3.182 9.913 0.369 1.00 94.81 95 ASN A N 1
ATOM 703 C CA . ASN A 1 95 ? 1.873 10.406 -0.051 1.00 94.81 95 ASN A CA 1
ATOM 704 C C . ASN A 1 95 ? 0.762 9.829 0.848 1.00 94.81 95 ASN A C 1
ATOM 706 O O . ASN A 1 95 ? 0.973 8.886 1.623 1.00 94.81 95 ASN A O 1
ATOM 710 N N . GLY A 1 96 ? -0.420 10.428 0.762 1.00 90.62 96 GLY A N 1
ATOM 711 C CA . GLY A 1 96 ? -1.574 10.171 1.609 1.00 90.62 96 GLY A CA 1
ATOM 712 C C . GLY A 1 96 ? -1.803 11.259 2.673 1.00 90.62 96 GLY A C 1
ATOM 713 O O . GLY A 1 96 ? -1.099 12.268 2.708 1.00 90.62 96 GLY A O 1
ATOM 714 N N . PRO A 1 97 ? -2.788 11.062 3.568 1.00 89.75 97 PRO A N 1
ATOM 715 C CA . PRO A 1 97 ? -3.522 9.814 3.766 1.00 89.75 97 PRO A CA 1
ATOM 716 C C . PRO A 1 97 ? -4.542 9.528 2.653 1.00 89.75 97 PRO A C 1
ATOM 718 O O . PRO A 1 97 ? -5.410 10.350 2.372 1.00 89.75 97 PRO A O 1
ATOM 721 N N . TYR A 1 98 ? -4.490 8.327 2.075 1.00 90.44 98 TYR A N 1
ATOM 722 C CA . TYR A 1 98 ? -5.565 7.793 1.236 1.00 90.44 98 TYR A CA 1
ATOM 723 C C . TYR A 1 98 ? -6.658 7.239 2.134 1.00 90.44 98 TYR A C 1
ATOM 725 O O . TYR A 1 98 ? -6.364 6.433 3.012 1.00 90.44 98 TYR A O 1
ATOM 733 N N . THR A 1 99 ? -7.906 7.657 1.952 1.00 88.94 99 THR A N 1
ATOM 734 C CA . THR A 1 99 ? -9.031 7.176 2.763 1.00 88.94 99 THR A CA 1
ATOM 735 C C . THR A 1 99 ? -9.831 6.121 2.015 1.00 88.94 99 THR A C 1
ATOM 737 O O . THR A 1 99 ? -10.180 6.320 0.854 1.00 88.94 99 THR A O 1
ATOM 740 N N . PHE A 1 100 ? -10.175 5.037 2.702 1.00 85.56 100 PHE A N 1
ATOM 741 C CA . PHE A 1 100 ? -10.971 3.935 2.176 1.00 85.56 100 PHE A CA 1
ATOM 742 C C . PHE A 1 100 ? -12.323 3.870 2.889 1.00 85.56 100 PHE A C 1
ATOM 744 O O . PHE A 1 100 ? -12.416 4.083 4.099 1.00 85.56 100 PHE A O 1
ATOM 751 N N . GLY A 1 101 ? -13.369 3.532 2.136 1.00 76.44 101 GLY A N 1
ATOM 752 C CA . GLY A 1 101 ? -14.726 3.424 2.665 1.00 76.44 101 GLY A CA 1
ATOM 753 C C . GLY A 1 101 ? -15.353 4.768 3.052 1.00 76.44 101 GLY A C 1
ATOM 754 O O . GLY A 1 101 ? -14.825 5.845 2.776 1.00 76.44 101 GLY A O 1
ATOM 755 N N . GLN A 1 102 ? -16.531 4.695 3.669 1.00 59.16 102 GLN A N 1
ATOM 756 C CA . GLN A 1 102 ? -17.310 5.866 4.058 1.00 59.16 102 GLN A CA 1
ATOM 757 C C . GLN A 1 102 ? -16.891 6.337 5.459 1.00 59.16 102 GLN A C 1
ATOM 759 O O . GLN A 1 102 ? -16.904 5.552 6.407 1.00 59.16 102 GLN A O 1
ATOM 764 N N . LYS A 1 103 ? -16.544 7.624 5.599 1.00 65.12 103 LYS A N 1
ATOM 765 C CA . LYS A 1 103 ? -16.431 8.271 6.917 1.00 65.12 103 LYS A CA 1
ATOM 766 C C . LYS A 1 103 ? -17.786 8.232 7.627 1.00 65.12 103 LYS A C 1
ATOM 768 O O . LYS A 1 103 ? -18.828 8.316 6.977 1.00 65.12 103 LYS A O 1
ATOM 773 N N . LEU A 1 104 ? -17.778 8.152 8.955 1.00 60.62 104 LEU A N 1
ATOM 774 C CA . LEU A 1 104 ? -18.993 8.364 9.736 1.00 60.62 104 LEU A CA 1
ATOM 775 C C . LEU A 1 104 ? -19.506 9.799 9.545 1.00 60.62 104 LEU A C 1
ATOM 777 O O . LEU A 1 104 ? -18.772 10.691 9.119 1.00 60.62 104 LEU A O 1
ATOM 781 N N . ALA A 1 105 ? -20.782 10.020 9.867 1.00 56.44 105 ALA A N 1
ATOM 782 C CA . ALA A 1 105 ? -21.456 11.310 9.698 1.00 56.44 105 ALA A CA 1
ATOM 783 C C . ALA A 1 105 ? -20.812 12.464 10.496 1.00 56.44 105 ALA A C 1
ATOM 785 O O . ALA A 1 105 ? -20.976 13.624 10.134 1.00 56.44 105 ALA A O 1
ATOM 786 N N . ASP A 1 106 ? -20.052 12.156 11.548 1.00 60.62 106 ASP A N 1
ATOM 787 C CA . ASP A 1 106 ? -19.262 13.110 12.340 1.00 60.62 106 ASP A CA 1
ATOM 788 C C . ASP A 1 106 ? -17.837 13.329 11.785 1.00 60.62 106 ASP A C 1
ATOM 790 O O . ASP A 1 106 ? -17.001 13.979 12.411 1.00 60.62 106 ASP A O 1
ATOM 794 N N . GLY A 1 107 ? -17.535 12.767 10.611 1.00 57.16 107 GLY A N 1
ATOM 795 C CA . GLY A 1 107 ? -16.223 12.814 9.973 1.00 57.16 107 GLY A CA 1
ATOM 796 C C . GLY A 1 107 ? -15.183 11.873 10.590 1.00 57.16 107 GLY A C 1
ATOM 797 O O . GLY A 1 107 ? -14.047 11.843 10.101 1.00 57.16 107 GLY A O 1
ATOM 798 N N . THR A 1 108 ? -15.546 11.105 11.626 1.00 56.94 108 THR A N 1
ATOM 799 C CA . THR A 1 108 ? -14.663 10.150 12.306 1.00 56.94 108 THR A CA 1
ATOM 800 C C . THR A 1 108 ? -14.717 8.763 11.657 1.00 56.94 108 THR A C 1
ATOM 802 O O . THR A 1 108 ? -15.541 8.487 10.783 1.00 56.94 108 THR A O 1
ATOM 805 N N . GLY A 1 109 ? -13.799 7.869 12.038 1.00 58.59 109 GLY A N 1
ATOM 806 C CA . GLY A 1 109 ? -13.886 6.470 11.617 1.00 58.59 109 GLY A CA 1
ATOM 807 C C . GLY A 1 109 ? -13.270 6.136 10.261 1.00 58.59 109 GLY A C 1
ATOM 808 O O . GLY A 1 109 ? -13.742 5.225 9.589 1.00 58.59 109 GLY A O 1
ATOM 809 N N . SER A 1 110 ? -12.244 6.867 9.826 1.00 74.31 110 SER A N 1
ATOM 810 C CA . SER A 1 110 ? -11.635 6.621 8.520 1.00 74.31 110 SER A CA 1
ATOM 811 C C . SER A 1 110 ? -10.662 5.448 8.567 1.00 74.31 110 SER A C 1
ATOM 813 O O . SER A 1 110 ? -9.691 5.470 9.326 1.00 74.31 110 SER A O 1
ATOM 815 N N . LEU A 1 111 ? -10.879 4.477 7.686 1.00 88.19 111 LEU A N 1
ATOM 816 C CA . LEU A 1 111 ? -9.822 3.588 7.242 1.00 88.19 111 LEU A CA 1
ATOM 817 C C . LEU A 1 111 ? -8.897 4.392 6.323 1.00 88.19 111 LEU A C 1
ATOM 819 O O . LEU A 1 111 ? -9.374 5.063 5.407 1.00 88.19 111 LEU A O 1
ATOM 823 N N . SER A 1 112 ? -7.591 4.375 6.566 1.00 90.94 112 SER A N 1
ATOM 824 C CA . SER A 1 112 ? -6.652 5.139 5.746 1.00 90.94 112 SER A CA 1
ATOM 825 C C . SER A 1 112 ? -5.315 4.449 5.546 1.00 90.94 112 SER A C 1
ATOM 827 O O . SER A 1 112 ? -4.939 3.581 6.329 1.00 90.94 112 SER A O 1
ATOM 829 N N . ALA A 1 113 ? -4.586 4.847 4.506 1.00 93.19 113 ALA A N 1
ATOM 830 C CA . ALA A 1 113 ? -3.203 4.455 4.291 1.00 93.19 113 ALA A CA 1
ATOM 831 C C . ALA A 1 113 ? -2.303 5.665 4.077 1.00 93.19 113 ALA A C 1
ATOM 833 O O . ALA A 1 113 ? -2.656 6.608 3.371 1.00 93.19 113 ALA A O 1
ATOM 834 N N . GLN A 1 114 ? -1.118 5.604 4.667 1.00 92.81 114 GLN A N 1
ATOM 835 C CA . GLN A 1 114 ? -0.006 6.490 4.363 1.00 92.81 114 GLN A CA 1
ATOM 836 C C . GLN A 1 114 ? 1.121 5.647 3.786 1.00 92.81 114 GLN A C 1
ATOM 838 O O . GLN A 1 114 ? 1.429 4.585 4.326 1.00 92.81 114 GLN A O 1
ATOM 843 N N . VAL A 1 115 ? 1.727 6.114 2.703 1.00 94.81 115 VAL A N 1
ATOM 844 C CA . VAL A 1 115 ? 2.730 5.349 1.961 1.00 94.81 115 VAL A CA 1
ATOM 845 C C . VAL A 1 115 ? 4.021 6.135 1.847 1.00 94.81 115 VAL A C 1
ATOM 847 O O . VAL A 1 115 ? 3.997 7.360 1.727 1.00 94.81 115 VAL A O 1
ATOM 850 N N . THR A 1 116 ? 5.132 5.414 1.850 1.00 93.88 116 THR A N 1
ATOM 851 C CA . THR A 1 116 ? 6.470 5.933 1.597 1.00 93.88 116 THR A CA 1
ATOM 852 C C . THR A 1 116 ? 7.165 5.021 0.596 1.00 93.88 116 THR A C 1
ATOM 854 O O . THR A 1 116 ? 7.160 3.803 0.753 1.00 93.88 116 THR A O 1
ATOM 857 N N . VAL A 1 117 ? 7.765 5.609 -0.429 1.00 93.00 117 VAL A N 1
ATOM 858 C CA . VAL A 1 117 ? 8.617 4.947 -1.411 1.00 93.00 117 VAL A CA 1
ATOM 859 C C . VAL A 1 117 ? 10.043 5.405 -1.160 1.00 93.0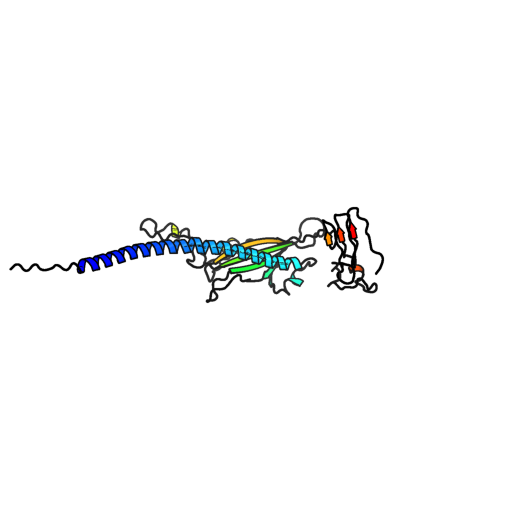0 117 VAL A C 1
ATOM 861 O O . VAL A 1 117 ? 10.340 6.593 -1.278 1.00 93.00 117 VAL A O 1
ATOM 864 N N . ASP A 1 118 ? 10.917 4.468 -0.823 1.00 90.00 118 ASP A N 1
ATOM 865 C CA . ASP A 1 118 ? 12.348 4.700 -0.685 1.00 90.00 118 ASP A CA 1
ATOM 866 C C . ASP A 1 118 ? 13.066 4.148 -1.911 1.00 90.00 118 ASP A C 1
ATOM 868 O O . ASP A 1 118 ? 12.933 2.971 -2.257 1.00 90.00 118 ASP A O 1
ATOM 872 N N . GLN A 1 119 ? 13.857 4.992 -2.559 1.00 87.12 119 GLN A N 1
ATOM 873 C CA . GLN A 1 119 ? 14.793 4.552 -3.579 1.00 87.12 119 GLN A CA 1
ATOM 874 C C . GLN A 1 119 ? 16.034 3.956 -2.904 1.00 87.12 119 GLN A C 1
ATOM 876 O O . GLN A 1 119 ? 16.716 4.626 -2.126 1.00 87.12 119 GLN A O 1
ATOM 881 N N . LEU A 1 120 ? 16.345 2.705 -3.227 1.00 81.31 120 LEU A N 1
ATOM 882 C CA . LEU A 1 120 ? 17.520 1.988 -2.746 1.00 81.31 120 LEU A CA 1
ATOM 883 C C . LEU A 1 120 ? 18.557 1.867 -3.867 1.00 81.31 120 LEU A C 1
ATOM 885 O O . LEU A 1 120 ? 18.215 1.604 -5.022 1.00 81.31 120 LEU A O 1
ATOM 889 N N . ALA A 1 121 ? 19.833 2.042 -3.522 1.00 71.62 121 ALA A N 1
ATOM 890 C CA . ALA A 1 121 ? 20.936 1.850 -4.458 1.00 71.62 121 ALA A CA 1
ATOM 891 C C . ALA A 1 121 ? 21.143 0.357 -4.763 1.00 71.62 121 ALA A C 1
ATOM 893 O O . ALA A 1 121 ? 21.070 -0.484 -3.865 1.00 71.62 121 ALA A O 1
ATOM 894 N N . ALA A 1 122 ? 21.443 0.026 -6.020 1.00 60.66 122 ALA A N 1
ATOM 895 C CA . ALA A 1 122 ? 21.859 -1.319 -6.390 1.00 60.66 122 ALA A CA 1
ATOM 896 C C . ALA A 1 122 ? 23.317 -1.550 -5.973 1.00 60.66 122 ALA A C 1
ATOM 898 O O . ALA A 1 122 ? 24.231 -1.019 -6.595 1.00 60.66 122 ALA A O 1
ATOM 899 N N . THR A 1 123 ? 23.552 -2.327 -4.912 1.00 51.88 123 THR A N 1
ATOM 900 C CA . THR A 1 123 ? 24.918 -2.570 -4.406 1.00 51.88 123 THR A CA 1
ATOM 901 C C . THR A 1 123 ? 25.548 -3.892 -4.854 1.00 51.88 123 THR A C 1
ATOM 903 O O . THR A 1 123 ? 26.692 -4.144 -4.492 1.00 51.88 123 THR A O 1
ATOM 906 N N . LEU A 1 124 ? 24.873 -4.749 -5.635 1.00 42.25 124 LEU A N 1
ATOM 907 C CA . LEU A 1 124 ? 25.425 -6.049 -6.054 1.00 42.25 124 LEU A CA 1
ATOM 908 C C . LEU A 1 124 ? 24.926 -6.498 -7.445 1.00 42.25 124 LEU A C 1
ATOM 910 O O . LEU A 1 124 ? 23.720 -6.599 -7.652 1.00 42.25 124 LEU A O 1
ATOM 914 N N . GLY A 1 125 ? 25.860 -6.866 -8.339 1.00 42.66 125 GLY A N 1
ATOM 915 C CA . GLY A 1 125 ? 25.618 -7.710 -9.528 1.00 42.66 125 GLY A CA 1
ATOM 916 C C . GLY A 1 125 ? 25.391 -6.994 -10.871 1.00 42.66 125 GLY A C 1
ATOM 917 O O . GLY A 1 125 ? 24.900 -5.877 -10.904 1.00 42.66 125 GLY A O 1
ATOM 918 N N . THR A 1 126 ? 25.805 -7.658 -11.959 1.00 38.81 126 THR A N 1
ATOM 919 C CA . THR A 1 126 ? 26.031 -7.234 -13.367 1.00 38.81 126 THR A CA 1
ATOM 920 C C . THR A 1 126 ? 24.864 -6.479 -14.059 1.00 38.81 126 THR A C 1
ATOM 922 O O . THR A 1 126 ? 23.727 -6.581 -13.613 1.00 38.81 126 THR A O 1
ATOM 925 N N . PRO A 1 127 ? 25.131 -5.725 -15.156 1.00 49.69 127 PRO A N 1
ATOM 926 C CA . PRO A 1 127 ? 24.299 -4.650 -15.681 1.00 49.69 127 PRO A CA 1
ATOM 927 C C . PRO A 1 127 ? 22.799 -4.867 -15.949 1.00 49.69 127 PRO A C 1
ATOM 929 O O . PRO A 1 127 ? 22.395 -5.942 -16.386 1.00 49.69 127 PRO A O 1
ATOM 932 N N . PRO A 1 128 ? 22.026 -3.765 -15.830 1.00 49.69 128 PRO A N 1
ATOM 933 C CA . PRO A 1 128 ? 22.534 -2.438 -15.503 1.00 49.69 128 PRO A CA 1
ATOM 934 C C . PRO A 1 128 ? 22.444 -2.248 -13.992 1.00 49.69 128 PRO A C 1
ATOM 936 O O . PRO A 1 128 ? 21.396 -1.931 -13.443 1.00 49.69 128 PRO A O 1
ATOM 939 N N . SER A 1 129 ? 23.585 -2.407 -13.328 1.00 54.78 129 SER A N 1
ATOM 940 C CA . SER A 1 129 ? 23.859 -2.263 -11.899 1.00 54.78 129 SER A CA 1
ATOM 941 C C . SER A 1 129 ? 23.694 -0.815 -11.406 1.00 54.78 129 SER A C 1
ATOM 943 O O . SER A 1 129 ? 24.315 -0.405 -10.434 1.00 54.78 129 SER A O 1
ATOM 945 N N . SER A 1 130 ? 22.911 -0.015 -12.129 1.00 59.25 130 SER A N 1
ATOM 946 C CA . SER A 1 130 ? 22.662 1.411 -11.939 1.00 59.25 130 SER A CA 1
ATOM 947 C C . SER A 1 130 ? 21.179 1.723 -11.725 1.00 59.25 130 SER A C 1
ATOM 949 O O . SER A 1 130 ? 20.848 2.877 -11.463 1.00 59.25 130 SER A O 1
ATOM 951 N N . TRP A 1 131 ? 20.281 0.739 -11.857 1.00 68.06 131 TRP A N 1
ATOM 952 C CA . TRP A 1 131 ? 18.851 0.956 -11.641 1.00 68.06 131 TRP A CA 1
ATOM 953 C C . TRP A 1 131 ? 18.487 0.817 -10.168 1.00 68.06 131 TRP A C 1
ATOM 955 O O . TRP A 1 131 ? 18.857 -0.178 -9.544 1.00 68.06 131 TRP A O 1
ATOM 965 N N . PRO A 1 132 ? 17.761 1.792 -9.600 1.00 75.31 132 PRO A N 1
ATOM 966 C CA . PRO A 1 132 ? 17.319 1.686 -8.227 1.00 75.31 132 PRO A CA 1
ATOM 967 C C . PRO A 1 132 ? 16.272 0.587 -8.054 1.00 75.31 132 PRO A C 1
ATOM 969 O O . PRO A 1 132 ? 15.435 0.348 -8.927 1.00 75.31 132 PRO A O 1
ATOM 972 N N . TYR A 1 133 ? 16.281 -0.023 -6.875 1.00 82.44 133 TYR A N 1
ATOM 973 C CA . TYR A 1 133 ? 15.140 -0.783 -6.377 1.00 82.44 133 TYR A CA 1
ATOM 974 C C . TYR A 1 133 ? 14.288 0.138 -5.515 1.00 82.44 133 TYR A C 1
ATOM 976 O O . TYR A 1 133 ? 14.806 1.061 -4.885 1.00 82.44 133 TYR A O 1
ATOM 984 N N . PHE A 1 134 ? 12.991 -0.123 -5.449 1.00 88.19 134 PHE A N 1
ATOM 985 C CA . PHE A 1 134 ? 12.078 0.696 -4.666 1.00 88.19 134 PHE A CA 1
ATOM 986 C C . PHE A 1 134 ? 11.525 -0.112 -3.508 1.00 88.19 134 PHE A C 1
ATOM 988 O O . PHE A 1 134 ? 10.884 -1.144 -3.701 1.00 88.19 134 PHE A O 1
ATOM 995 N N . ARG A 1 135 ? 11.759 0.367 -2.291 1.00 91.12 135 ARG A N 1
ATOM 996 C CA . ARG A 1 135 ? 11.101 -0.148 -1.097 1.00 91.12 135 ARG A CA 1
ATOM 997 C C . ARG A 1 135 ? 9.840 0.661 -0.864 1.00 91.12 135 ARG A C 1
ATOM 999 O O . ARG A 1 135 ? 9.891 1.858 -0.608 1.00 91.12 135 ARG A O 1
ATOM 1006 N N . ILE A 1 136 ? 8.704 -0.006 -0.956 1.00 94.00 136 ILE A N 1
ATOM 1007 C CA . ILE A 1 136 ? 7.389 0.565 -0.707 1.00 94.00 136 ILE A CA 1
ATOM 1008 C C . ILE A 1 136 ? 6.991 0.174 0.709 1.00 94.00 136 ILE A C 1
ATOM 1010 O O . ILE A 1 136 ? 6.813 -1.006 1.006 1.00 94.00 136 ILE A O 1
ATOM 1014 N N . ARG A 1 137 ? 6.839 1.164 1.584 1.00 93.06 137 ARG A N 1
ATOM 1015 C CA . ARG A 1 137 ? 6.319 1.011 2.942 1.00 93.06 137 ARG A CA 1
ATOM 1016 C C . ARG A 1 137 ? 4.926 1.606 2.994 1.00 93.06 137 ARG A C 1
ATOM 1018 O O . ARG A 1 137 ? 4.752 2.796 2.750 1.00 93.06 137 ARG A O 1
ATOM 1025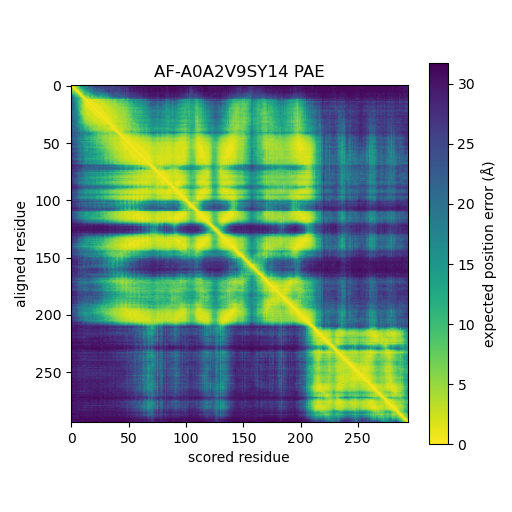 N N . SER A 1 138 ? 3.936 0.806 3.355 1.00 94.25 138 SER A N 1
ATOM 1026 C CA . SER A 1 138 ? 2.564 1.275 3.527 1.00 94.25 138 SER A CA 1
ATOM 1027 C C . SER A 1 138 ? 2.110 1.063 4.961 1.00 94.25 138 SER A C 1
ATOM 1029 O O . SER A 1 138 ? 2.317 -0.002 5.539 1.00 94.25 138 SER A O 1
ATOM 1031 N N . LYS A 1 139 ? 1.499 2.087 5.556 1.00 91.25 139 LYS A N 1
ATOM 1032 C CA . LYS A 1 139 ? 0.890 2.069 6.886 1.00 91.25 139 LYS A CA 1
ATOM 1033 C C . LYS A 1 139 ? -0.615 2.238 6.741 1.00 91.25 139 LYS A C 1
ATOM 1035 O O . LYS A 1 139 ? -1.093 3.354 6.554 1.00 91.25 139 LYS A O 1
ATOM 1040 N N . GLY A 1 140 ? -1.353 1.151 6.908 1.00 92.00 140 GLY A N 1
ATOM 1041 C CA . GLY A 1 140 ? -2.802 1.172 7.044 1.00 92.00 140 GLY A CA 1
ATOM 1042 C C . GLY A 1 140 ? -3.223 1.463 8.482 1.00 92.00 140 GLY A C 1
ATOM 1043 O O . GLY A 1 140 ? -2.624 0.955 9.432 1.00 92.00 140 GLY A O 1
ATOM 1044 N N . THR A 1 141 ? -4.243 2.295 8.656 1.00 89.06 141 THR A N 1
ATOM 1045 C CA . THR A 1 141 ? -4.769 2.742 9.948 1.00 89.06 141 THR A CA 1
ATOM 1046 C C . THR A 1 141 ? -6.280 2.574 9.965 1.00 89.06 141 THR A C 1
ATOM 1048 O O . THR A 1 141 ? -6.969 3.131 9.117 1.00 89.06 141 THR A O 1
ATOM 1051 N N . ALA A 1 142 ? -6.795 1.838 10.947 1.00 88.00 142 ALA A N 1
ATOM 1052 C CA . ALA A 1 142 ? -8.224 1.722 11.206 1.00 88.00 142 ALA A CA 1
ATOM 1053 C C . ALA A 1 142 ? -8.546 2.330 12.570 1.00 88.00 142 ALA A C 1
ATOM 1055 O O . ALA A 1 142 ? -7.987 1.924 13.594 1.00 88.00 142 ALA A O 1
ATOM 1056 N N . THR A 1 143 ? -9.467 3.290 12.598 1.00 83.25 143 THR A N 1
ATOM 1057 C CA . THR A 1 143 ? -10.026 3.786 13.857 1.00 83.25 143 THR A CA 1
ATOM 1058 C C . THR A 1 143 ? -10.836 2.679 14.533 1.00 83.25 143 THR A C 1
ATOM 1060 O O . THR A 1 143 ? -11.655 2.012 13.904 1.00 83.25 143 THR A O 1
ATOM 1063 N N . LEU A 1 144 ? -10.615 2.478 15.829 1.00 79.38 144 LEU A N 1
ATOM 1064 C CA . LEU A 1 144 ? -11.364 1.531 16.637 1.00 79.38 144 LEU A CA 1
ATOM 1065 C C . LEU A 1 144 ? -12.568 2.205 17.279 1.00 79.38 144 LEU A C 1
ATOM 1067 O O . LEU A 1 144 ? -12.445 3.185 18.012 1.00 79.38 144 LEU A O 1
ATOM 1071 N N . PHE A 1 145 ? -13.734 1.601 17.079 1.00 71.75 145 PHE A N 1
ATOM 1072 C CA . PHE A 1 145 ? -14.953 2.003 17.765 1.00 71.75 145 PHE A CA 1
ATOM 1073 C C . PHE A 1 145 ? -15.119 1.196 19.054 1.00 71.75 145 PHE A C 1
ATOM 1075 O O . PHE A 1 145 ? -15.081 -0.035 19.037 1.00 71.75 145 PHE A O 1
ATOM 1082 N N . GLY A 1 146 ? -15.360 1.877 20.174 1.00 66.56 146 GLY A N 1
ATOM 1083 C CA . GLY A 1 146 ? -15.557 1.247 21.482 1.00 66.56 146 GLY A CA 1
ATOM 1084 C C . GLY A 1 146 ? -14.424 1.547 22.461 1.00 66.56 146 GLY A C 1
ATOM 1085 O O . GLY A 1 146 ? -13.876 2.646 22.468 1.00 66.56 146 GLY A O 1
ATOM 1086 N N . LEU A 1 147 ? -14.113 0.591 23.339 1.00 65.25 147 LEU A N 1
ATOM 1087 C CA . LEU A 1 147 ? -13.132 0.805 24.402 1.00 65.25 147 LEU A CA 1
ATOM 1088 C C . LEU A 1 147 ? -11.717 1.014 23.825 1.00 65.25 147 LEU A C 1
ATOM 1090 O O . LEU A 1 147 ? -11.292 0.228 22.975 1.00 65.25 147 LEU A O 1
ATOM 1094 N N . PRO A 1 148 ? -10.946 1.991 24.340 1.00 66.06 148 PRO A N 1
ATOM 1095 C CA . PRO A 1 148 ? -9.584 2.295 23.888 1.00 66.06 148 PRO A CA 1
ATOM 1096 C C . PRO A 1 148 ? -8.535 1.257 24.335 1.00 66.06 148 PRO A C 1
ATOM 1098 O O . PRO A 1 148 ? -7.347 1.554 24.344 1.00 66.06 148 PRO A O 1
ATOM 1101 N N . ARG A 1 149 ? -8.955 0.055 24.747 1.00 64.44 149 ARG A N 1
ATOM 1102 C CA . ARG A 1 149 ? -8.104 -0.984 25.343 1.00 64.44 149 ARG A CA 1
ATOM 1103 C C . ARG A 1 149 ? -8.538 -2.380 24.908 1.00 64.44 149 ARG A C 1
ATOM 1105 O O . ARG A 1 149 ? -9.736 -2.620 24.750 1.00 64.44 149 ARG A O 1
ATOM 1112 N N . VAL A 1 150 ? -7.590 -3.307 24.780 1.00 63.81 150 VAL A N 1
ATOM 1113 C CA . VAL A 1 150 ? -7.887 -4.745 24.612 1.00 63.81 150 VAL A CA 1
ATOM 1114 C C . VAL A 1 150 ? -8.312 -5.392 25.932 1.00 63.81 150 VAL A C 1
ATOM 1116 O O . VAL A 1 150 ? -7.803 -5.038 26.995 1.00 63.81 150 VAL A O 1
ATOM 1119 N N . GLY A 1 151 ? -9.221 -6.367 25.851 1.00 59.53 151 GLY A N 1
ATOM 1120 C CA . GLY A 1 151 ? -9.614 -7.223 26.975 1.00 59.53 151 GLY A CA 1
ATOM 1121 C C . GLY A 1 151 ? -11.111 -7.191 27.287 1.00 59.53 151 GLY A C 1
ATOM 1122 O O . GLY A 1 151 ? -11.759 -6.152 27.199 1.00 59.53 151 GLY A O 1
ATOM 1123 N N . MET A 1 152 ? -11.650 -8.358 27.644 1.00 54.56 152 MET A N 1
ATOM 1124 C CA . MET A 1 152 ? -13.074 -8.587 27.946 1.00 54.56 152 MET A CA 1
ATOM 1125 C C . MET A 1 152 ? -13.373 -8.547 29.450 1.00 54.56 152 MET A C 1
ATOM 1127 O O . MET A 1 152 ? -14.460 -8.933 29.871 1.00 54.56 152 MET A O 1
ATOM 1131 N N . ASP A 1 153 ? -12.389 -8.172 30.264 1.00 51.81 153 ASP A N 1
ATOM 1132 C CA . ASP A 1 153 ? -12.429 -8.461 31.689 1.00 51.81 153 ASP A CA 1
ATOM 1133 C C . ASP A 1 153 ? -12.936 -7.271 32.507 1.00 51.81 153 ASP A C 1
ATOM 1135 O O . ASP A 1 153 ? -12.163 -6.444 32.992 1.00 51.81 153 ASP A O 1
ATOM 1139 N N . ASP A 1 154 ? -14.262 -7.204 32.625 1.00 51.94 154 ASP A N 1
ATOM 1140 C CA . ASP A 1 154 ? -14.969 -6.393 33.620 1.00 51.94 154 ASP A CA 1
ATOM 1141 C C . ASP A 1 154 ? -15.304 -7.223 34.885 1.00 51.94 154 ASP A C 1
ATOM 1143 O O . ASP A 1 154 ? -16.162 -6.814 35.672 1.00 51.94 154 ASP A O 1
ATOM 1147 N N . ARG A 1 155 ? -14.662 -8.387 35.135 1.00 49.38 155 ARG A N 1
ATOM 1148 C CA . ARG A 1 155 ? -14.836 -9.100 36.416 1.00 49.38 155 ARG A CA 1
ATOM 1149 C C . ARG A 1 155 ? -14.199 -8.286 37.538 1.00 49.38 155 ARG A C 1
ATOM 1151 O O . ARG A 1 155 ? -13.026 -8.417 37.863 1.00 49.38 155 ARG A O 1
ATOM 1158 N N . MET A 1 156 ? -15.004 -7.427 38.148 1.00 50.00 156 MET A N 1
ATOM 1159 C CA . MET A 1 156 ? -14.664 -6.724 39.379 1.00 50.00 156 MET A CA 1
ATOM 1160 C C . MET A 1 156 ? -15.238 -7.462 40.595 1.00 50.00 156 MET A C 1
ATOM 1162 O O . MET A 1 156 ? -15.958 -6.858 41.389 1.00 50.00 156 MET A O 1
ATOM 1166 N N . ASP A 1 157 ? -14.946 -8.756 40.773 1.00 60.28 157 ASP A N 1
ATOM 1167 C CA . ASP A 1 157 ? -15.196 -9.398 42.074 1.00 60.28 157 ASP A CA 1
ATOM 1168 C C . ASP A 1 157 ? -14.063 -9.064 43.056 1.00 60.28 157 ASP A C 1
ATOM 1170 O O . ASP A 1 157 ? -12.983 -8.661 42.639 1.00 60.28 157 ASP A O 1
ATOM 1174 N N . ASN A 1 158 ? -14.289 -9.173 44.367 1.00 56.25 158 ASN A N 1
ATOM 1175 C CA . ASN A 1 158 ? -13.297 -8.781 45.382 1.00 56.25 158 ASN A CA 1
ATOM 1176 C C . ASN A 1 158 ? -11.974 -9.579 45.347 1.00 56.25 158 ASN A C 1
ATOM 1178 O O . ASN A 1 158 ? -11.032 -9.167 46.018 1.00 56.25 158 ASN A O 1
ATOM 1182 N N . LEU A 1 159 ? -11.881 -10.667 44.578 1.00 58.47 159 LEU A N 1
ATOM 1183 C CA . LEU A 1 159 ? -10.713 -11.549 44.496 1.00 58.47 159 LEU A CA 1
ATOM 1184 C C . LEU A 1 159 ? -9.880 -11.322 43.220 1.00 58.47 159 LEU A C 1
ATOM 1186 O O . LEU A 1 159 ? -8.687 -11.612 43.222 1.00 58.47 159 LEU A O 1
ATOM 1190 N N . THR A 1 160 ? -10.466 -10.778 42.147 1.00 56.66 160 THR A N 1
ATOM 1191 C CA . THR A 1 160 ? -9.829 -10.682 40.814 1.00 56.66 160 THR A CA 1
ATOM 1192 C C . THR A 1 160 ? -9.551 -9.256 40.310 1.00 56.66 160 THR A C 1
ATOM 1194 O O . THR A 1 160 ? -9.072 -9.083 39.190 1.00 56.66 160 THR A O 1
ATOM 1197 N N . LYS A 1 161 ? -9.738 -8.213 41.139 1.00 50.59 161 LYS A N 1
ATOM 1198 C CA . LYS A 1 161 ? -9.697 -6.781 40.735 1.00 50.59 161 LYS A CA 1
ATOM 1199 C C . LYS A 1 161 ? -8.394 -6.239 40.114 1.00 50.59 161 LYS A C 1
ATOM 1201 O O . LYS A 1 161 ? -8.379 -5.073 39.728 1.00 50.59 161 LYS A O 1
ATOM 1206 N N . ALA A 1 162 ? -7.308 -7.007 40.015 1.00 46.91 162 ALA A N 1
ATOM 1207 C CA . ALA A 1 162 ? -5.979 -6.448 39.734 1.00 46.91 162 ALA A CA 1
ATOM 1208 C C . ALA A 1 162 ? -5.195 -7.074 38.564 1.00 46.91 162 ALA A C 1
ATOM 1210 O O . ALA A 1 162 ? -4.329 -6.395 38.014 1.00 46.91 162 ALA A O 1
ATOM 1211 N N . ASP A 1 163 ? -5.487 -8.304 38.123 1.00 48.78 163 ASP A N 1
ATOM 1212 C CA . ASP A 1 163 ? -4.639 -8.973 37.109 1.00 48.78 163 ASP A CA 1
ATOM 1213 C C . ASP A 1 163 ? -4.804 -8.349 35.701 1.00 48.78 163 ASP A C 1
ATOM 1215 O O . ASP A 1 163 ? -3.888 -8.348 34.879 1.00 48.78 163 ASP A O 1
ATOM 1219 N N . SER A 1 164 ? -5.944 -7.697 35.430 1.00 50.28 164 SER A N 1
ATOM 1220 C CA . SER A 1 164 ? -6.219 -7.059 34.133 1.00 50.28 164 SER A CA 1
ATOM 1221 C C . SER A 1 164 ? -5.657 -5.639 33.985 1.00 50.28 164 SER A C 1
ATOM 1223 O O . SER A 1 164 ? -5.497 -5.167 32.859 1.00 50.28 164 SER A O 1
ATOM 1225 N N . LEU A 1 165 ? -5.329 -4.926 35.072 1.00 51.50 165 LEU A N 1
ATOM 1226 C CA . LEU A 1 165 ? -4.681 -3.601 34.996 1.00 51.50 165 LEU A CA 1
ATOM 1227 C C . LEU A 1 165 ? -3.254 -3.692 34.442 1.00 51.50 165 LEU A C 1
ATOM 1229 O O . LEU A 1 165 ? -2.789 -2.751 33.806 1.00 51.50 165 LEU A O 1
ATOM 1233 N N . LEU A 1 166 ? -2.605 -4.843 34.623 1.00 52.53 166 LEU A N 1
ATOM 1234 C CA . LEU A 1 166 ? -1.218 -5.089 34.234 1.00 52.53 166 LEU A CA 1
ATOM 1235 C C . LEU A 1 166 ? -1.061 -5.604 32.787 1.00 52.53 166 LEU A C 1
ATOM 1237 O O . LEU A 1 166 ? 0.063 -5.705 32.305 1.00 52.53 166 LEU A O 1
ATOM 1241 N N . ARG A 1 167 ? -2.158 -5.920 32.073 1.00 53.19 167 ARG A N 1
ATOM 1242 C CA . ARG A 1 167 ? -2.129 -6.555 30.731 1.00 53.19 167 ARG A CA 1
ATOM 1243 C C . ARG A 1 167 ? -2.913 -5.798 29.650 1.00 53.19 167 ARG A C 1
ATOM 1245 O O . ARG A 1 167 ? -3.422 -6.405 28.709 1.00 53.19 167 ARG A O 1
ATOM 1252 N N . LYS A 1 168 ? -3.054 -4.475 29.777 1.00 60.19 168 LYS A N 1
ATOM 1253 C CA . LYS A 1 168 ? -3.800 -3.646 28.813 1.00 60.19 168 LYS A CA 1
ATOM 1254 C C . LYS A 1 168 ? -2.863 -3.048 27.766 1.00 60.19 168 LYS A C 1
ATOM 1256 O O . LYS A 1 168 ? -1.947 -2.309 28.103 1.00 60.19 168 LYS A O 1
ATOM 1261 N N . ILE A 1 169 ? -3.135 -3.337 26.494 1.00 68.31 169 ILE A N 1
ATOM 1262 C CA . ILE A 1 169 ? -2.610 -2.560 25.364 1.00 68.31 169 ILE A CA 1
ATOM 1263 C C . ILE A 1 169 ? -3.535 -1.349 25.202 1.00 68.31 169 ILE A C 1
ATOM 1265 O O . ILE A 1 169 ? -4.741 -1.531 25.008 1.00 68.31 169 ILE A O 1
ATOM 1269 N N . ASP A 1 170 ? -2.985 -0.142 25.337 1.00 66.75 170 ASP A N 1
ATOM 1270 C CA . ASP A 1 170 ? -3.689 1.117 25.078 1.00 66.75 170 ASP A CA 1
ATOM 1271 C C . ASP A 1 170 ? -3.627 1.443 23.578 1.00 66.75 170 ASP A C 1
ATOM 1273 O O . ASP A 1 170 ? -2.609 1.240 22.919 1.00 66.75 170 ASP A O 1
ATOM 1277 N N . PHE A 1 171 ? -4.729 1.942 23.029 1.00 76.62 171 PHE A N 1
ATOM 1278 C CA . PHE A 1 171 ? -4.826 2.385 21.641 1.00 76.62 171 PHE A CA 1
ATOM 1279 C C . PHE A 1 171 ? -4.709 3.903 21.478 1.00 76.62 171 PHE A C 1
ATOM 1281 O O . PHE A 1 171 ? -4.877 4.397 20.366 1.00 76.62 171 PHE A O 1
ATOM 1288 N N . LYS A 1 172 ? -4.429 4.648 22.557 1.00 79.19 172 LYS A N 1
ATOM 1289 C CA . LYS A 1 172 ? -4.176 6.099 22.535 1.00 79.19 172 LYS A CA 1
ATOM 1290 C C . LYS A 1 172 ? -2.738 6.490 22.211 1.00 79.19 172 LYS A C 1
ATOM 1292 O O . LYS A 1 172 ? -2.470 7.677 22.032 1.00 79.19 172 LYS A O 1
ATOM 1297 N N . TYR A 1 173 ? -1.837 5.524 22.063 1.00 80.00 173 TYR A N 1
ATOM 1298 C CA . TYR A 1 173 ? -0.458 5.767 21.655 1.00 80.00 173 TYR A CA 1
ATOM 1299 C C . TYR A 1 173 ? -0.057 4.845 20.505 1.00 80.00 173 TYR A C 1
ATOM 1301 O O . TYR A 1 173 ? -0.404 3.663 20.482 1.00 80.00 173 TYR A O 1
ATOM 1309 N N . ASP A 1 174 ? 0.723 5.366 19.556 1.00 76.94 174 ASP A N 1
ATOM 1310 C CA . ASP A 1 174 ? 1.369 4.539 18.530 1.00 76.94 174 ASP A CA 1
ATOM 1311 C C . ASP A 1 174 ? 2.571 3.802 19.153 1.00 76.94 174 ASP A C 1
ATOM 1313 O O . ASP A 1 174 ? 3.722 4.241 19.080 1.00 76.94 174 ASP A O 1
ATOM 1317 N N . HIS A 1 175 ? 2.288 2.677 19.816 1.00 78.12 175 HIS A N 1
ATOM 1318 C CA . HIS A 1 175 ? 3.298 1.844 20.478 1.00 78.12 175 HIS A CA 1
ATOM 1319 C C . HIS A 1 175 ? 4.326 1.251 19.503 1.00 78.12 175 HIS A C 1
ATOM 1321 O O . HIS A 1 175 ? 5.443 0.926 19.910 1.00 78.12 175 HIS A O 1
ATOM 1327 N N . PHE A 1 176 ? 3.986 1.131 18.216 1.00 76.19 176 PHE A N 1
ATOM 1328 C CA . PHE A 1 176 ? 4.938 0.691 17.203 1.00 76.19 176 PHE A CA 1
ATOM 1329 C C . PHE A 1 176 ? 5.955 1.794 16.912 1.00 76.19 176 PHE A C 1
ATOM 1331 O O . PHE A 1 176 ? 7.151 1.531 16.980 1.00 76.19 176 PHE A O 1
ATOM 1338 N N . LYS A 1 177 ? 5.512 3.034 16.656 1.00 78.62 177 LYS A N 1
ATOM 1339 C CA . LYS A 1 177 ? 6.425 4.176 16.461 1.00 78.62 177 LYS A CA 1
ATOM 1340 C C . LYS A 1 177 ? 7.289 4.432 17.699 1.00 78.62 177 LYS A C 1
ATOM 1342 O O . LYS A 1 177 ? 8.455 4.788 17.568 1.00 78.62 177 LYS A O 1
ATOM 1347 N N . ALA A 1 178 ? 6.753 4.180 18.892 1.00 80.25 178 ALA A N 1
ATOM 1348 C CA . ALA A 1 178 ? 7.516 4.257 20.133 1.00 80.25 178 ALA A CA 1
ATOM 1349 C C . ALA A 1 178 ? 8.669 3.244 20.201 1.00 80.25 178 ALA A C 1
ATOM 1351 O O . ALA A 1 178 ? 9.731 3.575 20.717 1.00 80.25 178 ALA A O 1
ATOM 1352 N N . LYS A 1 179 ? 8.469 2.021 19.696 1.00 82.31 179 LYS A N 1
ATOM 1353 C CA . LYS A 1 179 ? 9.455 0.936 19.800 1.00 82.31 179 LYS A CA 1
ATOM 1354 C C . LYS A 1 179 ? 10.379 0.817 18.586 1.00 82.31 179 LYS A C 1
ATOM 1356 O O . LYS A 1 179 ? 11.553 0.512 18.750 1.00 82.31 179 LYS A O 1
ATOM 1361 N N . TYR A 1 180 ? 9.848 1.035 17.388 1.00 78.19 180 TYR A N 1
ATOM 1362 C CA . TYR A 1 180 ? 10.515 0.767 16.110 1.00 78.19 180 TYR A CA 1
ATOM 1363 C C . TYR A 1 180 ? 10.631 2.012 15.217 1.00 78.19 180 TYR A C 1
ATOM 1365 O O . TYR A 1 180 ? 11.143 1.918 14.104 1.00 78.19 180 TYR A O 1
ATOM 1373 N N . GLY A 1 181 ? 10.143 3.172 15.671 1.00 81.19 181 GLY A N 1
ATOM 1374 C CA . GLY A 1 181 ? 10.267 4.423 14.929 1.00 81.19 181 GLY A CA 1
ATOM 1375 C C . GLY A 1 181 ? 9.546 4.417 13.578 1.00 81.19 181 GLY A C 1
ATOM 1376 O O . GLY A 1 181 ? 8.366 4.051 13.457 1.00 81.19 181 GLY A O 1
ATOM 1377 N N . ASP A 1 182 ? 10.264 4.834 12.542 1.00 72.62 182 ASP A N 1
ATOM 1378 C CA . ASP A 1 182 ? 9.831 4.783 11.142 1.00 72.62 182 ASP A CA 1
ATOM 1379 C C . ASP A 1 182 ? 9.745 3.357 10.556 1.00 72.62 182 ASP A C 1
ATOM 1381 O O . ASP A 1 182 ? 9.209 3.178 9.465 1.00 72.62 182 ASP A O 1
ATOM 1385 N N . GLY A 1 183 ? 10.136 2.329 11.312 1.00 70.00 183 GLY A N 1
ATOM 1386 C CA . GLY A 1 183 ? 10.176 0.927 10.884 1.00 70.00 183 GLY A CA 1
ATOM 1387 C C . GLY A 1 183 ? 11.595 0.369 10.790 1.00 70.00 183 GLY A C 1
ATOM 1388 O O . GLY A 1 183 ? 11.745 -0.846 10.856 1.00 70.00 183 GLY A O 1
ATOM 1389 N N . ASP A 1 184 ? 12.606 1.240 10.742 1.00 72.38 184 ASP A N 1
ATOM 1390 C CA . ASP A 1 184 ? 14.030 0.879 10.708 1.00 72.38 184 ASP A CA 1
ATOM 1391 C C . ASP A 1 184 ? 14.748 1.249 12.015 1.00 72.38 184 ASP A C 1
ATOM 1393 O O . ASP A 1 184 ? 15.973 1.241 12.100 1.00 72.38 184 ASP A O 1
ATOM 1397 N N . GLY A 1 185 ? 13.981 1.587 13.055 1.00 77.31 185 GLY A N 1
ATOM 1398 C CA . GLY A 1 185 ? 14.509 2.027 14.342 1.00 77.31 185 GLY A CA 1
ATOM 1399 C C . GLY A 1 185 ? 14.882 3.508 14.392 1.00 77.31 185 GLY A C 1
ATOM 1400 O O . GLY A 1 185 ? 15.399 3.950 15.418 1.00 77.31 185 GLY A O 1
ATOM 1401 N N . ASN A 1 186 ? 14.594 4.300 13.351 1.00 79.62 186 ASN A N 1
ATOM 1402 C CA . ASN A 1 186 ? 14.905 5.728 13.368 1.00 79.62 186 ASN A CA 1
ATOM 1403 C C . ASN A 1 186 ? 13.825 6.522 14.106 1.00 79.62 186 ASN A C 1
ATOM 1405 O O . ASN A 1 186 ? 12.626 6.304 13.922 1.00 79.62 186 ASN A O 1
ATOM 1409 N N . SER A 1 187 ? 14.261 7.490 14.915 1.00 82.06 187 SER A N 1
ATOM 1410 C CA . SER A 1 187 ? 13.393 8.419 15.654 1.00 82.06 187 SER A CA 1
ATOM 1411 C C . SER A 1 187 ? 12.242 7.737 16.425 1.00 82.06 187 SER A C 1
ATOM 1413 O O . SER A 1 187 ? 11.076 8.112 16.250 1.00 82.06 187 SER A O 1
ATOM 1415 N N . PRO A 1 188 ? 12.526 6.735 17.284 1.00 85.44 188 PRO A N 1
ATOM 1416 C CA . PRO A 1 188 ? 11.508 6.127 18.131 1.00 85.44 188 PRO A CA 1
ATOM 1417 C C . PRO A 1 188 ? 10.902 7.192 19.045 1.00 85.44 188 PRO A C 1
ATOM 1419 O O . PRO A 1 188 ? 11.607 7.942 19.720 1.00 85.44 188 PRO A O 1
ATOM 1422 N N . THR A 1 189 ? 9.578 7.326 19.028 1.00 85.81 189 THR A N 1
ATOM 1423 C CA . THR A 1 189 ? 8.884 8.362 19.804 1.00 85.81 189 THR A CA 1
ATOM 1424 C C . THR A 1 189 ? 7.469 7.916 20.138 1.00 85.81 189 THR A C 1
ATOM 1426 O O . THR A 1 189 ? 6.717 7.489 19.258 1.00 85.81 189 THR A O 1
ATOM 1429 N N . ILE A 1 190 ? 7.092 8.044 21.412 1.00 84.75 190 ILE A N 1
ATOM 1430 C CA . ILE A 1 190 ? 5.704 7.882 21.850 1.00 84.75 190 ILE A CA 1
ATOM 1431 C C . ILE A 1 190 ? 4.902 9.059 21.303 1.00 84.75 190 ILE A C 1
ATOM 1433 O O . ILE A 1 190 ? 5.174 10.212 21.627 1.00 84.75 190 ILE A O 1
ATOM 1437 N N . SER A 1 191 ? 3.910 8.763 20.469 1.00 82.94 191 SER A N 1
ATOM 1438 C CA . SER A 1 191 ? 3.051 9.774 19.861 1.00 82.94 191 SER A CA 1
ATOM 1439 C C . SER A 1 191 ? 1.596 9.486 20.236 1.00 82.94 191 SER A C 1
ATOM 1441 O O . SER A 1 191 ? 1.138 8.361 19.998 1.00 82.94 191 SER A O 1
ATOM 1443 N N . PRO A 1 192 ? 0.886 10.443 20.863 1.00 83.31 192 PRO A N 1
ATOM 1444 C CA . PRO A 1 192 ? -0.523 10.272 21.178 1.00 83.31 192 PRO A CA 1
ATOM 1445 C C . PRO A 1 192 ? -1.353 10.269 19.893 1.00 83.31 192 PRO A C 1
ATOM 1447 O O . PRO A 1 192 ? -1.007 10.930 18.913 1.00 83.31 192 PRO A O 1
ATOM 1450 N N . VAL A 1 193 ? -2.470 9.548 19.907 1.00 79.31 193 VAL A N 1
ATOM 1451 C CA . VAL A 1 193 ? -3.425 9.507 18.796 1.00 79.31 193 VAL A CA 1
ATOM 1452 C C . VAL A 1 193 ? -4.768 10.065 19.259 1.00 79.31 193 VAL A C 1
ATOM 1454 O O . VAL A 1 193 ? -5.230 9.776 20.362 1.00 79.31 193 VAL A O 1
ATOM 1457 N N . SER A 1 194 ? -5.392 10.899 18.424 1.00 78.69 194 SER A N 1
ATOM 1458 C CA . SER A 1 194 ? -6.638 11.598 18.776 1.00 78.69 194 SER A CA 1
ATOM 1459 C C . SER A 1 194 ? -7.813 10.645 18.989 1.00 78.69 194 SER A C 1
ATOM 1461 O O . SER A 1 194 ? -8.703 10.930 19.786 1.00 78.69 194 SER A O 1
ATOM 1463 N N . TYR A 1 195 ? -7.790 9.497 18.310 1.00 78.25 195 TYR A N 1
ATOM 1464 C CA . TYR A 1 195 ? -8.788 8.443 18.430 1.00 78.25 195 TYR A CA 1
ATOM 1465 C C . TYR A 1 195 ? -8.099 7.092 18.622 1.00 78.25 195 TYR A C 1
ATOM 1467 O O . TYR A 1 195 ? -7.034 6.878 18.035 1.00 78.25 195 TYR A O 1
ATOM 1475 N N . PRO A 1 196 ? -8.702 6.164 19.388 1.00 80.81 196 PRO A N 1
ATOM 1476 C CA . PRO A 1 196 ? -8.232 4.788 19.453 1.00 80.81 196 PRO A CA 1
ATOM 1477 C C . PRO A 1 196 ? -8.111 4.215 18.046 1.00 80.81 196 PRO A C 1
ATOM 1479 O O . PRO A 1 196 ? -9.066 4.271 17.273 1.00 80.81 196 PRO A O 1
ATOM 1482 N N . GLN A 1 197 ? -6.950 3.680 17.693 1.00 82.50 197 GLN A N 1
ATOM 1483 C CA . GLN A 1 197 ? -6.720 3.147 16.354 1.00 82.50 197 GLN A CA 1
ATOM 1484 C C . GLN A 1 197 ? -5.738 1.984 16.372 1.00 82.50 197 GLN A C 1
ATOM 1486 O O . GLN A 1 197 ? -4.886 1.870 17.253 1.00 82.50 197 GLN A O 1
ATOM 1491 N N . VAL A 1 198 ? -5.853 1.133 15.360 1.00 83.94 198 VAL A N 1
ATOM 1492 C CA . VAL A 1 198 ? -4.891 0.077 15.052 1.00 83.94 198 VAL A CA 1
ATOM 1493 C C . VAL A 1 198 ? -4.177 0.455 13.774 1.00 83.94 198 VAL A C 1
ATOM 1495 O O . VAL A 1 198 ? -4.797 0.932 12.826 1.00 83.94 198 VAL A O 1
ATOM 1498 N N . THR A 1 199 ? -2.871 0.209 13.741 1.00 86.38 199 THR A N 1
ATOM 1499 C CA . THR A 1 199 ? -2.075 0.390 12.533 1.00 86.38 199 THR A CA 1
ATOM 1500 C C . THR A 1 199 ? -1.406 -0.920 12.150 1.00 86.38 199 THR A C 1
ATOM 1502 O O . THR A 1 199 ? -0.954 -1.682 13.007 1.00 86.38 199 THR A O 1
ATOM 1505 N N . ARG A 1 200 ? -1.369 -1.202 10.852 1.00 88.38 200 ARG A N 1
ATOM 1506 C CA . ARG A 1 200 ? -0.666 -2.339 10.256 1.00 88.38 200 ARG A CA 1
ATOM 1507 C C . ARG A 1 200 ? 0.241 -1.788 9.171 1.00 88.38 200 ARG A C 1
ATOM 1509 O O . ARG A 1 200 ? -0.098 -0.801 8.524 1.00 88.38 200 ARG A O 1
ATOM 1516 N N . ARG A 1 201 ? 1.407 -2.398 9.003 1.00 89.19 201 ARG A N 1
ATOM 1517 C CA . ARG A 1 201 ? 2.350 -2.006 7.962 1.00 89.19 201 ARG A CA 1
ATOM 1518 C C . ARG A 1 201 ? 2.629 -3.182 7.049 1.00 89.19 201 ARG A C 1
ATOM 1520 O O . ARG A 1 201 ? 2.736 -4.311 7.529 1.00 89.19 201 ARG A O 1
ATOM 1527 N N . THR A 1 202 ? 2.738 -2.894 5.768 1.00 92.19 202 THR A N 1
ATOM 1528 C CA . THR A 1 202 ? 3.218 -3.816 4.746 1.00 92.19 202 THR A CA 1
ATOM 1529 C C . THR A 1 202 ? 4.431 -3.198 4.081 1.00 92.19 202 THR A C 1
ATOM 1531 O O . THR A 1 202 ? 4.567 -1.975 3.990 1.00 92.19 202 THR A O 1
ATOM 1534 N N . GLU A 1 203 ? 5.337 -4.066 3.660 1.00 93.00 203 GLU A N 1
ATOM 1535 C CA . GLU A 1 203 ? 6.522 -3.682 2.919 1.00 93.00 203 GLU A CA 1
ATOM 1536 C C . GLU A 1 203 ? 6.589 -4.510 1.646 1.00 93.00 203 GLU A C 1
ATOM 1538 O O . GLU A 1 203 ? 6.310 -5.710 1.651 1.00 93.00 203 GLU A O 1
ATOM 1543 N N . THR A 1 204 ? 6.930 -3.860 0.545 1.00 91.69 204 THR A N 1
ATOM 1544 C CA . THR A 1 204 ? 7.096 -4.503 -0.753 1.00 91.69 204 THR A CA 1
ATOM 1545 C C . THR A 1 204 ? 8.348 -3.955 -1.404 1.00 91.69 204 THR A C 1
ATOM 1547 O O . THR A 1 204 ? 8.543 -2.744 -1.467 1.00 91.69 204 THR A O 1
ATOM 1550 N N . ILE A 1 205 ? 9.204 -4.850 -1.890 1.00 89.06 205 ILE A N 1
ATOM 1551 C CA . ILE A 1 205 ? 10.377 -4.475 -2.672 1.00 89.06 205 ILE A CA 1
ATOM 1552 C C . ILE A 1 205 ? 10.019 -4.636 -4.144 1.00 89.06 205 ILE A C 1
ATOM 1554 O O . ILE A 1 205 ? 9.792 -5.745 -4.623 1.00 89.06 205 ILE A O 1
ATOM 1558 N N . ALA A 1 206 ? 9.953 -3.516 -4.852 1.00 86.44 206 ALA A N 1
ATOM 1559 C CA . ALA A 1 206 ? 9.757 -3.471 -6.286 1.00 86.44 206 ALA A CA 1
ATOM 1560 C C . ALA A 1 206 ? 11.122 -3.393 -6.973 1.00 86.44 206 ALA A C 1
ATOM 1562 O O . ALA A 1 206 ? 11.856 -2.409 -6.852 1.00 86.44 206 ALA A O 1
ATOM 1563 N N . VAL A 1 207 ? 11.453 -4.458 -7.696 1.00 79.81 207 VAL A N 1
ATOM 1564 C CA . VAL A 1 207 ? 12.647 -4.537 -8.534 1.00 79.81 207 VAL A CA 1
ATOM 1565 C C . VAL A 1 207 ? 12.210 -4.370 -9.985 1.00 79.81 207 VAL A C 1
ATOM 1567 O O . VAL A 1 207 ? 11.353 -5.135 -10.436 1.00 79.81 207 VAL A O 1
ATOM 1570 N N . PRO A 1 208 ? 12.771 -3.406 -10.732 1.00 72.12 208 PRO A N 1
ATOM 1571 C CA . PRO A 1 208 ? 12.535 -3.326 -12.163 1.00 72.12 208 PRO A CA 1
ATOM 1572 C C . PRO A 1 208 ? 12.998 -4.624 -12.834 1.00 72.12 208 PRO A C 1
ATOM 1574 O O . PRO A 1 208 ? 14.178 -4.974 -12.777 1.00 72.12 208 PRO A O 1
ATOM 1577 N N . GLN A 1 209 ? 12.084 -5.354 -13.473 1.00 64.50 209 GLN A N 1
ATOM 1578 C CA . GLN A 1 209 ? 12.479 -6.457 -14.340 1.00 64.50 209 GLN A CA 1
ATOM 1579 C C . GLN A 1 209 ? 12.888 -5.888 -15.695 1.00 64.50 209 GLN A C 1
ATOM 1581 O O . GLN A 1 209 ? 12.053 -5.599 -16.546 1.00 64.50 209 GLN A O 1
ATOM 1586 N N . PHE A 1 210 ? 14.195 -5.737 -15.891 1.00 57.00 210 PHE A N 1
ATOM 1587 C CA . PHE A 1 210 ? 14.774 -5.571 -17.216 1.00 57.00 210 PHE A CA 1
ATOM 1588 C C . PHE A 1 210 ? 15.143 -6.949 -17.743 1.00 57.00 210 PHE A C 1
ATOM 1590 O O . PHE A 1 210 ? 16.284 -7.392 -17.648 1.00 57.00 210 PHE A O 1
ATOM 1597 N N . LEU A 1 211 ? 14.150 -7.646 -18.278 1.00 49.62 211 LEU A N 1
ATOM 1598 C CA . LEU A 1 211 ? 14.395 -8.768 -19.162 1.00 49.62 211 LEU A CA 1
ATOM 1599 C C . LEU A 1 211 ? 13.835 -8.345 -20.506 1.00 49.62 211 LEU A C 1
ATOM 1601 O O . LEU A 1 211 ? 12.644 -8.083 -20.632 1.00 49.62 211 LEU A O 1
ATOM 1605 N N . THR A 1 212 ? 14.752 -8.180 -21.456 1.00 50.69 212 THR A N 1
ATOM 1606 C CA . THR A 1 212 ? 14.511 -8.115 -22.895 1.00 50.69 212 THR A CA 1
ATOM 1607 C C . THR A 1 212 ? 13.173 -8.747 -23.249 1.00 50.69 212 THR A C 1
ATOM 1609 O O . THR A 1 212 ? 13.038 -9.970 -23.213 1.00 50.69 212 THR A O 1
ATOM 1612 N N . PHE A 1 213 ? 12.180 -7.927 -23.578 1.00 56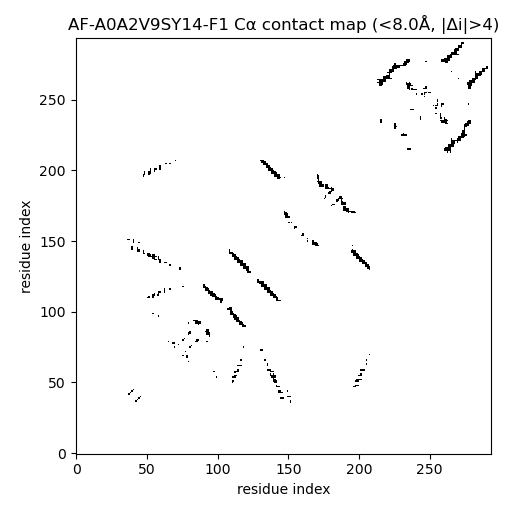.34 213 PHE A N 1
ATOM 1613 C CA . PHE A 1 213 ? 11.034 -8.427 -24.317 1.00 56.34 213 PHE A CA 1
ATOM 1614 C C . PHE A 1 213 ? 11.594 -9.086 -25.583 1.00 56.34 213 PHE A C 1
ATOM 1616 O O . PHE A 1 213 ? 12.337 -8.466 -26.347 1.00 56.34 213 PHE A O 1
ATOM 1623 N N . THR A 1 214 ? 11.295 -10.367 -25.792 1.00 61.97 214 THR A N 1
ATOM 1624 C CA . THR A 1 214 ? 11.673 -11.069 -27.028 1.00 61.97 214 THR A CA 1
ATOM 1625 C C . THR A 1 214 ? 11.068 -10.359 -28.247 1.00 61.97 214 THR A C 1
ATOM 1627 O O . THR A 1 214 ? 11.627 -10.391 -29.342 1.00 61.97 214 THR A O 1
ATOM 1630 N N . ALA A 1 215 ? 9.928 -9.693 -28.041 1.00 69.31 215 ALA A N 1
ATOM 1631 C CA . ALA A 1 215 ? 9.181 -8.934 -29.027 1.00 69.31 215 ALA A CA 1
ATOM 1632 C C . ALA A 1 215 ? 8.223 -7.932 -28.346 1.00 69.31 215 ALA A C 1
ATOM 1634 O O . ALA A 1 215 ? 7.875 -8.115 -27.183 1.00 69.31 215 ALA A O 1
ATOM 1635 N N . ALA A 1 216 ? 7.754 -6.911 -29.073 1.00 76.12 216 ALA A N 1
ATOM 1636 C CA . ALA A 1 216 ? 6.693 -5.998 -28.620 1.00 76.12 216 ALA A CA 1
ATOM 1637 C C . ALA A 1 216 ? 5.390 -6.746 -28.297 1.00 76.12 216 ALA A C 1
ATOM 1639 O O . ALA A 1 216 ? 4.645 -6.365 -27.397 1.00 76.12 216 ALA A O 1
ATOM 1640 N N . LEU A 1 217 ? 5.125 -7.819 -29.045 1.00 81.81 217 LEU A N 1
ATOM 1641 C CA . LEU A 1 217 ? 4.012 -8.733 -28.831 1.00 81.81 217 LEU A CA 1
ATOM 1642 C C . LEU A 1 217 ? 4.512 -10.171 -28.870 1.00 81.81 217 LEU A C 1
ATOM 1644 O O . LEU A 1 217 ? 5.194 -10.573 -29.814 1.00 81.81 217 LEU A O 1
ATOM 1648 N N . GLU A 1 218 ? 4.124 -10.952 -27.868 1.00 84.94 218 GLU A N 1
ATOM 1649 C CA . GLU A 1 218 ? 4.403 -12.380 -27.806 1.00 84.94 218 GLU A CA 1
ATOM 1650 C C . GLU A 1 218 ? 3.094 -13.171 -27.790 1.00 84.94 218 GLU A C 1
ATOM 1652 O O . GLU A 1 218 ? 2.225 -12.960 -26.944 1.00 84.94 218 GLU A O 1
ATOM 1657 N N . ALA A 1 219 ? 2.952 -14.082 -28.750 1.00 82.19 219 ALA A N 1
ATOM 1658 C CA . ALA A 1 219 ? 1.816 -14.980 -28.869 1.00 82.19 219 ALA A CA 1
ATOM 1659 C C . ALA A 1 219 ? 2.270 -16.422 -28.628 1.00 82.19 219 ALA A C 1
ATOM 1661 O O . ALA A 1 219 ? 3.099 -16.963 -29.361 1.00 82.19 219 ALA A O 1
ATOM 1662 N N . THR A 1 220 ? 1.686 -17.075 -27.624 1.00 83.19 220 THR A N 1
ATOM 1663 C CA . THR A 1 220 ? 1.947 -18.493 -27.315 1.00 83.19 220 THR A CA 1
ATOM 1664 C C . THR A 1 220 ? 1.201 -19.456 -28.248 1.00 83.19 220 THR A C 1
ATOM 1666 O O . THR A 1 220 ? 1.556 -20.628 -28.338 1.00 83.19 220 THR A O 1
ATOM 1669 N N . GLY A 1 221 ? 0.179 -18.967 -28.956 1.00 81.00 221 GLY A N 1
ATOM 1670 C CA . GLY A 1 221 ? -0.612 -19.706 -29.943 1.00 81.00 221 GLY A CA 1
ATOM 1671 C C . GLY A 1 221 ? -0.469 -19.141 -31.358 1.00 81.00 221 GLY A C 1
ATOM 1672 O O . GLY A 1 221 ? 0.515 -18.480 -31.687 1.00 81.00 221 GLY A O 1
ATOM 1673 N N . SER A 1 222 ? -1.454 -19.403 -32.218 1.00 82.44 222 SER A N 1
ATOM 1674 C CA . SER A 1 222 ? -1.534 -18.742 -33.525 1.00 82.44 222 SER A CA 1
ATOM 1675 C C . SER A 1 222 ? -1.786 -17.247 -33.354 1.00 82.44 222 SER A C 1
ATOM 1677 O O . SER A 1 222 ? -2.612 -16.845 -32.533 1.00 82.44 222 SER A O 1
ATOM 1679 N N . PHE A 1 223 ? -1.110 -16.431 -34.160 1.00 81.62 223 PHE A N 1
ATOM 1680 C CA . PHE A 1 223 ? -1.316 -14.988 -34.175 1.00 81.62 223 PHE A CA 1
ATOM 1681 C C . PHE A 1 223 ? -2.034 -14.567 -35.457 1.00 81.62 223 PHE A C 1
ATOM 1683 O O . PHE A 1 223 ? -1.552 -14.816 -36.567 1.00 81.62 223 PHE A O 1
ATOM 1690 N N . TYR A 1 224 ? -3.186 -13.920 -35.285 1.00 80.56 224 TYR A N 1
ATOM 1691 C CA . TYR A 1 224 ? -3.896 -13.227 -36.351 1.00 80.56 224 TYR A CA 1
ATOM 1692 C C . TYR A 1 224 ? -3.443 -11.774 -36.304 1.00 80.56 224 TYR A C 1
ATOM 1694 O O . TYR A 1 224 ? -3.685 -11.090 -35.309 1.00 80.56 224 TYR A O 1
ATOM 1702 N N . GLY A 1 225 ? -2.727 -11.338 -37.342 1.00 78.50 225 GLY A N 1
ATOM 1703 C CA . GLY A 1 225 ? -2.195 -9.984 -37.425 1.00 78.50 225 GLY A CA 1
ATOM 1704 C C . GLY A 1 225 ? -3.279 -8.906 -37.285 1.00 78.50 225 GLY A C 1
ATOM 1705 O O . GLY A 1 225 ? -4.466 -9.223 -37.367 1.00 78.50 225 GLY A O 1
ATOM 1706 N N . PRO A 1 226 ? -2.895 -7.628 -37.125 1.00 77.19 226 PRO A N 1
ATOM 1707 C CA . PRO A 1 226 ? -3.795 -6.476 -36.931 1.00 77.19 226 PRO A CA 1
ATOM 1708 C C . PRO A 1 226 ? -4.947 -6.250 -37.943 1.00 77.19 226 PRO A C 1
ATOM 1710 O O . PRO A 1 226 ? -5.666 -5.259 -37.832 1.00 77.19 226 PRO A O 1
ATOM 1713 N N . GLY A 1 227 ? -5.146 -7.142 -38.916 1.00 70.19 227 GLY A N 1
ATOM 1714 C CA . GLY A 1 227 ? -6.229 -7.113 -39.896 1.00 70.19 227 GLY A CA 1
ATOM 1715 C C . GLY A 1 227 ? -5.844 -6.396 -41.192 1.00 70.19 227 GLY A C 1
ATOM 1716 O O . GLY A 1 227 ? -5.028 -5.479 -41.210 1.00 70.19 227 GLY A O 1
ATOM 1717 N N . THR A 1 228 ? -6.417 -6.819 -42.323 1.00 65.56 228 THR A N 1
ATOM 1718 C CA . THR A 1 228 ? -6.198 -6.167 -43.626 1.00 65.56 228 THR A CA 1
ATOM 1719 C C . THR A 1 228 ? -7.035 -4.892 -43.743 1.00 65.56 228 THR A C 1
ATOM 1721 O O . THR A 1 228 ? -8.251 -4.949 -43.583 1.00 65.56 228 THR A O 1
ATOM 1724 N N . GLY A 1 229 ? -6.395 -3.773 -44.095 1.00 59.28 229 GLY A N 1
ATOM 1725 C CA . GLY A 1 229 ? -7.047 -2.484 -44.351 1.00 59.28 229 GLY A CA 1
ATOM 1726 C C . GLY A 1 229 ? -7.217 -1.637 -43.091 1.00 59.28 229 GLY A C 1
ATOM 1727 O O . GLY A 1 229 ? -8.150 -1.860 -42.339 1.00 59.28 229 GLY A O 1
ATOM 1728 N N . LYS A 1 230 ? -6.320 -0.661 -42.875 1.00 54.94 230 LYS A N 1
ATOM 1729 C CA . LYS A 1 230 ? -6.350 0.436 -41.871 1.00 54.94 230 LYS A CA 1
ATOM 1730 C C . LYS A 1 230 ? -6.804 0.137 -40.415 1.00 54.94 230 LYS A C 1
ATOM 1732 O O . LYS A 1 230 ? -6.872 1.079 -39.634 1.00 54.94 230 LYS A O 1
ATOM 1737 N N . GLY A 1 231 ? -7.099 -1.105 -40.027 1.00 63.28 231 GLY A N 1
ATOM 1738 C CA . GLY A 1 231 ? -7.769 -1.440 -38.763 1.00 63.28 231 GLY A CA 1
ATOM 1739 C C . GLY A 1 231 ? -6.845 -1.577 -37.554 1.00 63.28 231 GLY A C 1
ATOM 1740 O O . GLY A 1 231 ? -7.291 -1.389 -36.427 1.00 63.28 231 GLY A O 1
ATOM 1741 N N . GLY A 1 232 ? -5.557 -1.840 -37.770 1.00 71.94 232 GLY A N 1
ATOM 1742 C CA . GLY A 1 232 ? -4.571 -1.919 -36.701 1.00 71.94 232 GLY A CA 1
ATOM 1743 C C . GLY A 1 232 ? -3.143 -1.917 -37.236 1.00 71.94 232 GLY A C 1
ATOM 1744 O O . GLY A 1 232 ? -2.886 -2.283 -38.386 1.00 71.94 232 GLY A O 1
ATOM 1745 N N . LEU A 1 233 ? -2.211 -1.484 -36.394 1.00 80.88 233 LEU A N 1
ATOM 1746 C CA . LEU A 1 233 ? -0.778 -1.549 -36.649 1.00 80.88 233 LEU A CA 1
ATOM 1747 C C . LEU A 1 233 ? -0.062 -1.975 -35.370 1.00 80.88 233 LEU A C 1
ATOM 1749 O O . LEU A 1 233 ? -0.549 -1.713 -34.270 1.00 80.88 233 LEU A O 1
ATOM 1753 N N . ILE A 1 234 ? 1.081 -2.634 -35.527 1.00 83.31 234 ILE A N 1
ATOM 1754 C CA . ILE A 1 234 ? 2.005 -2.927 -34.431 1.00 83.31 234 ILE A CA 1
ATOM 1755 C C . ILE A 1 234 ? 3.195 -2.011 -34.608 1.00 83.31 234 ILE A C 1
ATOM 1757 O O . ILE A 1 234 ? 3.847 -2.014 -35.657 1.00 83.31 234 ILE A O 1
ATOM 1761 N N . ASP A 1 235 ? 3.436 -1.220 -33.577 1.00 81.56 235 ASP A N 1
ATOM 1762 C CA . ASP A 1 235 ? 4.430 -0.168 -33.589 1.00 81.56 235 ASP A CA 1
ATOM 1763 C C . ASP A 1 235 ? 5.529 -0.400 -32.563 1.00 81.56 235 ASP A C 1
ATOM 1765 O O . ASP A 1 235 ? 5.442 -1.283 -31.707 1.00 81.56 235 ASP A O 1
ATOM 1769 N N . SER A 1 236 ? 6.554 0.431 -32.655 1.00 80.50 236 SER A N 1
ATOM 1770 C CA . SER A 1 236 ? 7.646 0.471 -31.710 1.00 80.50 236 SER A CA 1
ATOM 1771 C C . SER A 1 236 ? 7.217 0.896 -30.309 1.00 80.50 236 SER A C 1
ATOM 1773 O O . SER A 1 236 ? 6.398 1.791 -30.118 1.00 80.50 236 SER A O 1
ATOM 1775 N N . TYR A 1 237 ? 7.852 0.271 -29.322 1.00 75.00 237 TYR A N 1
ATOM 1776 C CA . TYR A 1 237 ? 7.837 0.687 -27.921 1.00 75.00 237 TYR A CA 1
ATOM 1777 C C . TYR A 1 237 ? 9.071 1.531 -27.551 1.00 75.00 237 TYR A C 1
ATOM 1779 O O . TYR A 1 237 ? 9.291 1.797 -26.369 1.00 75.00 237 TYR A O 1
ATOM 1787 N N . ASP A 1 238 ? 9.926 1.892 -28.515 1.00 74.00 238 ASP A N 1
ATOM 1788 C CA . ASP A 1 238 ? 11.177 2.593 -28.229 1.00 74.00 238 ASP A CA 1
ATOM 1789 C C . ASP A 1 238 ? 10.915 4.044 -27.800 1.00 74.00 238 ASP A C 1
ATOM 1791 O O . ASP A 1 238 ? 10.470 4.882 -28.584 1.00 74.00 238 ASP A O 1
ATOM 1795 N N . SER A 1 239 ? 11.192 4.329 -26.528 1.00 69.12 239 SER A N 1
ATOM 1796 C CA . SER A 1 239 ? 11.070 5.655 -25.921 1.00 69.12 239 SER A CA 1
ATOM 1797 C C . SER A 1 239 ? 12.428 6.299 -25.625 1.00 69.12 239 SER A C 1
ATOM 1799 O O . SER A 1 239 ? 12.510 7.226 -24.815 1.00 69.12 239 SER A O 1
ATOM 1801 N N . LYS A 1 240 ? 13.520 5.806 -26.226 1.00 67.06 240 LYS A N 1
ATOM 1802 C CA . LYS A 1 240 ? 14.888 6.261 -25.934 1.00 67.06 240 LYS A CA 1
ATOM 1803 C C . LYS A 1 240 ? 15.092 7.759 -26.170 1.00 67.06 240 LYS A C 1
ATOM 1805 O O . LYS A 1 240 ? 15.879 8.375 -25.456 1.00 67.06 240 LYS A O 1
ATOM 1810 N N . ASN A 1 241 ? 14.376 8.340 -27.130 1.00 71.50 241 ASN A N 1
ATOM 1811 C CA . ASN A 1 241 ? 14.509 9.747 -27.507 1.00 71.50 241 ASN A CA 1
ATOM 1812 C C . ASN A 1 241 ? 13.311 10.624 -27.083 1.00 71.50 241 ASN A C 1
ATOM 1814 O O . ASN A 1 241 ? 13.139 11.723 -27.609 1.00 71.50 241 ASN A O 1
ATOM 1818 N N . GLY A 1 242 ? 12.503 10.177 -26.113 1.00 70.81 242 GLY A N 1
ATOM 1819 C CA . GLY A 1 242 ? 11.378 10.942 -25.558 1.00 70.81 242 GLY A CA 1
ATOM 1820 C C . GLY A 1 242 ? 10.004 10.326 -25.853 1.00 70.81 242 GLY A C 1
ATOM 1821 O O . GLY A 1 242 ? 9.920 9.134 -26.158 1.00 70.81 242 GLY A O 1
ATOM 1822 N N . PRO A 1 243 ? 8.908 11.106 -25.719 1.00 69.81 243 PRO A N 1
ATOM 1823 C CA . PRO A 1 243 ? 7.560 10.635 -26.016 1.00 69.81 243 PRO A CA 1
ATOM 1824 C C . PRO A 1 243 ? 7.461 10.060 -27.429 1.00 69.81 243 PRO A C 1
ATOM 1826 O O . PRO A 1 243 ? 7.909 10.680 -28.397 1.00 69.81 243 PRO A O 1
ATOM 1829 N N . TYR A 1 244 ? 6.845 8.883 -27.541 1.00 75.56 244 TYR A N 1
ATOM 1830 C CA . TYR A 1 244 ? 6.720 8.198 -28.819 1.00 75.56 244 TYR A CA 1
ATOM 1831 C C . TYR A 1 244 ? 5.971 9.061 -29.846 1.00 75.56 244 TYR 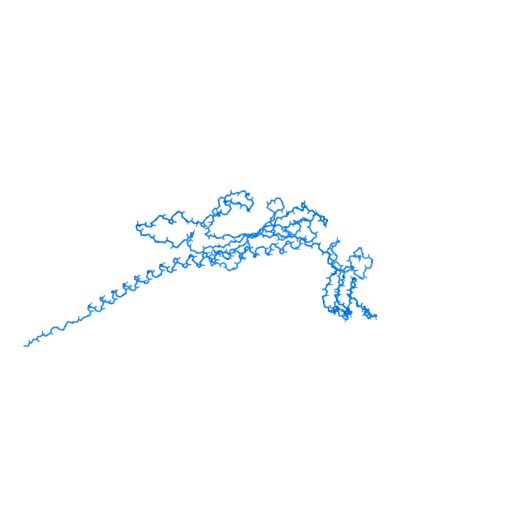A C 1
ATOM 1833 O O . TYR A 1 244 ? 4.896 9.595 -29.566 1.00 75.56 244 TYR A O 1
ATOM 1841 N N . THR A 1 245 ? 6.536 9.178 -31.048 1.00 79.62 245 THR A N 1
ATOM 1842 C CA . THR A 1 245 ? 5.934 9.884 -32.183 1.00 79.62 245 THR A CA 1
ATOM 1843 C C . THR A 1 245 ? 5.881 8.941 -33.374 1.00 79.62 245 THR A C 1
ATOM 1845 O O . THR A 1 245 ? 6.908 8.400 -33.777 1.00 79.62 245 THR A O 1
ATOM 1848 N N . PHE A 1 246 ? 4.702 8.778 -33.981 1.00 85.12 246 PHE A N 1
ATOM 1849 C CA . PHE A 1 246 ? 4.547 7.927 -35.159 1.00 85.12 246 PHE A CA 1
ATOM 1850 C C . PHE A 1 246 ? 5.305 8.508 -36.359 1.00 85.12 246 PHE A C 1
ATOM 1852 O O . PHE A 1 246 ? 4.849 9.450 -37.008 1.00 85.12 246 PHE A O 1
ATOM 1859 N N . VAL A 1 247 ? 6.470 7.937 -36.663 1.00 86.00 247 VAL A N 1
ATOM 1860 C CA . VAL A 1 247 ? 7.332 8.367 -37.778 1.00 86.00 247 VAL A CA 1
ATOM 1861 C C . VAL A 1 247 ? 7.715 7.220 -38.705 1.00 86.00 247 VAL A C 1
ATOM 1863 O O . VAL A 1 247 ? 8.552 7.401 -39.581 1.00 86.00 247 VAL A O 1
ATOM 1866 N N . ALA A 1 248 ? 7.069 6.061 -38.576 1.00 83.44 248 ALA A N 1
ATOM 1867 C CA . ALA A 1 248 ? 7.419 4.839 -39.299 1.00 83.44 248 ALA A CA 1
ATOM 1868 C C . ALA A 1 248 ? 7.340 4.942 -40.836 1.00 83.44 248 ALA A C 1
ATOM 1870 O O . ALA A 1 248 ? 7.927 4.129 -41.552 1.00 83.44 248 ALA A O 1
ATOM 1871 N N . THR A 1 249 ? 6.653 5.965 -41.352 1.00 85.62 249 THR A N 1
ATOM 1872 C CA . THR A 1 249 ? 6.541 6.287 -42.784 1.00 85.62 249 THR A CA 1
ATOM 1873 C C . THR A 1 249 ? 7.369 7.507 -43.211 1.00 85.62 249 THR A C 1
ATOM 1875 O O . THR A 1 249 ? 7.293 7.914 -44.366 1.00 85.62 249 THR A O 1
ATOM 1878 N N . ASN A 1 250 ? 8.136 8.122 -42.304 1.00 87.81 250 ASN A N 1
ATOM 1879 C CA . ASN A 1 250 ? 8.932 9.323 -42.560 1.00 87.81 250 ASN A CA 1
ATOM 1880 C C . ASN A 1 250 ? 10.423 9.058 -42.303 1.00 87.81 250 ASN A C 1
ATOM 1882 O O . ASN A 1 250 ? 10.940 9.330 -41.219 1.00 87.81 250 ASN A O 1
ATOM 1886 N N . SER A 1 251 ? 11.127 8.587 -43.334 1.00 88.06 251 SER A N 1
ATOM 1887 C CA . SER A 1 251 ? 12.564 8.285 -43.274 1.00 88.06 251 SER A CA 1
ATOM 1888 C C . SER A 1 251 ? 13.468 9.497 -43.041 1.00 88.06 251 SER A C 1
ATOM 1890 O O . SER A 1 251 ? 14.653 9.322 -42.775 1.00 88.06 251 SER A O 1
ATOM 1892 N N . SER A 1 252 ? 12.940 10.717 -43.158 1.00 91.44 252 SER A N 1
ATOM 1893 C CA . SER A 1 252 ? 13.681 11.956 -42.907 1.00 91.44 252 SER A CA 1
ATOM 1894 C C . SER A 1 252 ? 13.595 12.422 -41.450 1.00 91.44 252 SER A C 1
ATOM 1896 O O . SER A 1 252 ? 14.292 13.362 -41.076 1.00 91.44 252 SER A O 1
ATOM 1898 N N . SER A 1 253 ? 12.748 11.797 -40.624 1.00 86.81 253 SER A N 1
ATOM 1899 C CA . SER A 1 253 ? 12.667 12.111 -39.198 1.00 86.81 253 SER A CA 1
ATOM 1900 C C . SER A 1 253 ? 13.927 11.635 -38.462 1.00 86.81 253 SER A C 1
ATOM 1902 O O . SER A 1 253 ? 14.329 10.484 -38.653 1.00 86.81 253 SER A O 1
ATOM 1904 N N . PRO A 1 254 ? 14.515 12.439 -37.555 1.00 86.75 254 PRO A N 1
ATOM 1905 C CA . PRO A 1 254 ? 15.613 11.978 -36.702 1.00 86.75 254 PRO A CA 1
ATOM 1906 C C . PRO A 1 254 ? 15.206 10.806 -35.790 1.00 86.75 254 PRO A C 1
ATOM 1908 O O . PRO A 1 254 ? 16.062 10.025 -35.390 1.00 86.75 254 PRO A O 1
ATOM 1911 N N . TYR A 1 255 ? 13.906 10.640 -35.525 1.00 83.50 255 TYR A N 1
ATOM 1912 C CA . TYR A 1 255 ? 13.343 9.553 -34.714 1.00 83.50 255 TYR A CA 1
ATOM 1913 C C . TYR A 1 255 ? 12.919 8.333 -35.549 1.00 83.50 255 TYR A C 1
ATOM 1915 O O . TYR A 1 255 ? 12.294 7.409 -35.039 1.00 83.50 255 TYR A O 1
ATOM 1923 N N . TYR A 1 256 ? 13.221 8.303 -36.855 1.00 84.94 256 TYR A N 1
ATOM 1924 C CA . TYR A 1 256 ? 12.824 7.192 -37.730 1.00 84.94 256 TYR A CA 1
ATOM 1925 C C . TYR A 1 256 ? 13.395 5.843 -37.275 1.00 84.94 256 TYR A C 1
ATOM 1927 O O . TYR A 1 256 ? 12.716 4.822 -37.382 1.00 84.94 256 TYR A O 1
ATOM 1935 N N . GLY A 1 257 ? 14.617 5.834 -36.733 1.00 81.94 257 GLY A N 1
ATOM 1936 C CA . GLY A 1 257 ? 15.237 4.628 -36.176 1.00 81.94 257 GLY A CA 1
ATOM 1937 C C . GLY A 1 257 ? 14.437 4.025 -35.020 1.00 81.94 257 GLY A C 1
ATOM 1938 O O . GLY A 1 257 ? 14.335 2.805 -34.929 1.00 81.94 257 GLY A O 1
ATOM 1939 N N . ASP A 1 258 ? 13.788 4.873 -34.223 1.00 81.88 258 ASP A N 1
ATOM 1940 C CA . ASP A 1 258 ? 13.010 4.462 -33.055 1.00 81.88 258 ASP A CA 1
ATOM 1941 C C . ASP A 1 258 ? 11.706 3.771 -33.460 1.00 81.88 258 ASP A C 1
ATOM 1943 O O . ASP A 1 258 ? 11.115 3.069 -32.659 1.00 81.88 258 ASP A O 1
ATOM 1947 N N . SER A 1 259 ? 11.245 3.911 -34.706 1.00 82.19 259 SER A N 1
ATOM 1948 C CA . SER A 1 259 ? 9.981 3.328 -35.184 1.00 82.19 259 SER A CA 1
ATOM 1949 C C . SER A 1 259 ? 10.069 1.847 -35.585 1.00 82.19 259 SER A C 1
ATOM 1951 O O . SER A 1 259 ? 9.197 1.348 -36.289 1.00 82.19 259 SER A O 1
ATOM 1953 N N . ARG A 1 260 ? 11.137 1.131 -35.204 1.00 81.06 260 ARG A N 1
ATOM 1954 C CA . ARG A 1 260 ? 11.456 -0.216 -35.723 1.00 81.06 260 ARG A CA 1
ATOM 1955 C C . ARG A 1 260 ? 11.364 -1.350 -34.710 1.00 81.06 260 ARG A C 1
ATOM 1957 O O . ARG A 1 260 ? 11.675 -2.488 -35.060 1.00 81.06 260 ARG A O 1
ATOM 1964 N N . ASN A 1 261 ? 10.921 -1.077 -33.486 1.00 81.06 261 ASN A N 1
ATOM 1965 C CA . ASN A 1 261 ? 10.931 -2.078 -32.423 1.00 81.06 261 ASN A CA 1
ATOM 1966 C C . ASN A 1 261 ? 9.563 -2.746 -32.224 1.00 81.06 261 ASN A C 1
ATOM 1968 O O . ASN A 1 261 ? 9.352 -3.399 -31.212 1.00 81.06 261 ASN A O 1
ATOM 1972 N N . GLY A 1 262 ? 8.639 -2.663 -33.185 1.00 83.50 262 GLY A N 1
ATOM 1973 C CA . GLY A 1 262 ? 7.347 -3.361 -33.159 1.00 83.50 262 GLY A CA 1
ATOM 1974 C C . GLY A 1 262 ? 7.460 -4.860 -33.448 1.00 83.50 262 GLY A C 1
ATOM 1975 O O . GLY A 1 262 ? 6.718 -5.391 -34.271 1.00 83.50 262 GLY A O 1
ATOM 1976 N N . ASN A 1 263 ? 8.439 -5.538 -32.846 1.00 85.50 263 ASN A N 1
ATOM 1977 C CA . ASN A 1 263 ? 8.716 -6.947 -33.105 1.00 85.50 263 ASN A CA 1
ATOM 1978 C C . ASN A 1 263 ? 7.535 -7.825 -32.656 1.00 85.50 263 ASN A C 1
ATOM 1980 O O . ASN A 1 263 ? 6.905 -7.543 -31.639 1.00 85.50 263 ASN A O 1
ATOM 1984 N N . VAL A 1 264 ? 7.270 -8.923 -33.358 1.00 86.00 264 VAL A N 1
ATOM 1985 C CA . VAL A 1 264 ? 6.240 -9.910 -33.001 1.00 86.00 264 VAL A CA 1
ATOM 1986 C C . VAL A 1 264 ? 6.879 -11.290 -32.916 1.00 86.00 264 VAL A C 1
ATOM 1988 O O . VAL A 1 264 ? 7.496 -11.743 -33.877 1.00 86.00 264 VAL A O 1
ATOM 1991 N N . SER A 1 265 ? 6.720 -11.969 -31.783 1.00 86.88 265 SER A N 1
ATOM 1992 C CA . SER A 1 265 ? 7.179 -13.344 -31.574 1.00 86.88 265 SER A CA 1
ATOM 1993 C C . SER A 1 265 ? 5.979 -14.275 -31.461 1.00 86.88 265 SER A C 1
ATOM 1995 O O . SER A 1 265 ? 5.075 -14.040 -30.659 1.00 86.88 265 SER A O 1
ATOM 1997 N N . VAL A 1 266 ? 5.958 -15.334 -32.265 1.00 85.31 266 VAL A N 1
ATOM 1998 C CA . VAL A 1 266 ? 4.885 -16.331 -32.282 1.00 85.31 266 VAL A CA 1
ATOM 1999 C C . VAL A 1 266 ? 5.487 -17.704 -32.006 1.00 85.31 266 VAL A C 1
ATOM 2001 O O . VAL A 1 266 ? 6.301 -18.209 -32.779 1.00 85.31 266 VAL A O 1
ATOM 2004 N N . ALA A 1 267 ? 5.063 -18.343 -30.916 1.00 83.56 267 ALA A N 1
ATOM 2005 C CA . ALA A 1 267 ? 5.578 -19.645 -30.482 1.00 83.56 267 ALA A CA 1
ATOM 2006 C C . ALA A 1 267 ? 5.156 -20.816 -31.392 1.00 83.56 267 ALA A C 1
ATOM 2008 O O . ALA A 1 267 ? 5.604 -21.948 -31.203 1.00 83.56 267 ALA A O 1
ATOM 2009 N N . THR A 1 268 ? 4.302 -20.548 -32.383 1.00 80.19 268 THR A N 1
ATOM 2010 C CA . THR A 1 268 ? 3.802 -21.514 -33.367 1.00 80.19 268 THR A CA 1
ATOM 2011 C C . THR A 1 268 ? 4.268 -21.159 -34.780 1.00 80.19 268 THR A C 1
ATOM 2013 O O . THR A 1 268 ? 4.725 -20.046 -35.044 1.00 80.19 268 THR A O 1
ATOM 2016 N N . SER A 1 269 ? 4.109 -22.096 -35.714 1.00 76.19 269 SER A N 1
ATOM 2017 C CA . SER A 1 269 ? 4.371 -21.883 -37.142 1.00 76.19 269 SER A CA 1
ATOM 2018 C C . SER A 1 269 ? 3.283 -21.065 -37.852 1.00 76.19 269 SER A C 1
ATOM 2020 O O . SER A 1 269 ? 3.403 -20.761 -39.039 1.00 76.19 269 SER A O 1
ATOM 2022 N N . VAL A 1 270 ? 2.201 -20.713 -37.150 1.00 70.06 270 VAL A N 1
ATOM 2023 C CA . VAL A 1 270 ? 1.022 -20.072 -37.735 1.00 70.06 270 VAL A CA 1
ATOM 2024 C C . VAL A 1 270 ? 1.036 -18.579 -37.424 1.00 70.06 270 VAL A C 1
ATOM 2026 O O . VAL A 1 270 ? 0.504 -18.124 -36.410 1.00 70.06 270 VAL A O 1
ATOM 2029 N N . PHE A 1 271 ? 1.613 -17.817 -38.350 1.00 75.06 271 PHE A N 1
ATOM 2030 C CA . PHE A 1 271 ? 1.423 -16.374 -38.453 1.00 75.06 271 PHE A CA 1
ATOM 2031 C C . PHE A 1 271 ? 0.503 -16.075 -39.637 1.00 75.06 271 PHE A C 1
ATOM 2033 O O . PHE A 1 271 ? 0.858 -16.328 -40.791 1.00 75.06 271 PHE A O 1
ATOM 2040 N N . GLN A 1 272 ? -0.683 -15.536 -39.360 1.00 74.62 272 GLN A N 1
ATOM 2041 C CA . GLN A 1 272 ? -1.582 -15.056 -40.405 1.00 74.62 272 GLN A CA 1
ATOM 2042 C C . GLN A 1 272 ? -1.414 -13.545 -40.542 1.00 74.62 272 GLN A C 1
ATOM 2044 O O . GLN A 1 272 ? -1.888 -12.776 -39.707 1.00 74.62 272 GLN A O 1
ATOM 2049 N N . GLY A 1 273 ? -0.696 -13.134 -41.588 1.00 65.00 273 GLY A N 1
ATOM 2050 C CA . GLY A 1 273 ? -0.407 -11.729 -41.855 1.00 65.00 273 GLY A CA 1
ATOM 2051 C C . GLY A 1 273 ? -1.657 -10.895 -42.155 1.00 65.00 273 GLY A C 1
ATOM 2052 O O . GLY A 1 273 ? -2.601 -11.360 -42.795 1.00 65.00 273 GLY A O 1
ATOM 2053 N N . GLY A 1 274 ? -1.620 -9.638 -41.713 1.00 66.19 274 GLY A N 1
ATOM 2054 C CA . GLY A 1 274 ? -2.606 -8.594 -41.987 1.00 66.19 274 GLY A CA 1
ATOM 2055 C C . GLY A 1 274 ? -2.239 -7.322 -41.221 1.00 66.19 274 GLY A C 1
ATOM 2056 O O . GLY A 1 274 ? -1.942 -7.412 -40.037 1.00 66.19 274 GLY A O 1
ATOM 2057 N N . GLY A 1 275 ? -2.235 -6.166 -41.886 1.00 73.25 275 GLY A N 1
ATOM 2058 C CA . GLY A 1 275 ? -1.901 -4.877 -41.265 1.00 73.25 275 GLY A CA 1
ATOM 2059 C C . GLY A 1 275 ? -0.397 -4.594 -41.186 1.00 73.25 275 GLY A C 1
ATOM 2060 O O . GLY A 1 275 ? 0.429 -5.432 -41.550 1.00 73.25 275 GLY A O 1
ATOM 2061 N N . ASN A 1 276 ? -0.044 -3.387 -40.736 1.00 80.44 276 ASN A N 1
ATOM 2062 C CA . ASN A 1 276 ? 1.343 -2.915 -40.729 1.00 80.44 276 ASN A CA 1
ATOM 2063 C C . ASN A 1 276 ? 2.059 -3.326 -39.439 1.00 80.44 276 ASN A C 1
ATOM 2065 O O . ASN A 1 276 ? 1.556 -3.076 -38.344 1.00 80.44 276 ASN A O 1
ATOM 2069 N N . ILE A 1 277 ? 3.247 -3.913 -39.579 1.00 83.25 277 ILE A N 1
ATOM 2070 C CA . ILE A 1 277 ? 4.146 -4.238 -38.469 1.00 83.25 277 ILE A CA 1
ATOM 2071 C C . ILE A 1 277 ? 5.450 -3.491 -38.706 1.00 83.25 277 ILE A C 1
ATOM 2073 O O . ILE A 1 277 ? 6.146 -3.741 -39.691 1.00 83.25 277 ILE A O 1
ATOM 2077 N N . TYR A 1 278 ? 5.778 -2.570 -37.808 1.00 84.69 278 TYR A N 1
ATOM 2078 C CA . TYR A 1 278 ? 7.013 -1.799 -37.872 1.00 84.69 278 TYR A CA 1
ATOM 2079 C C . TYR A 1 278 ? 8.076 -2.420 -36.958 1.00 84.69 278 TYR A C 1
ATOM 2081 O O . TYR A 1 278 ? 8.515 -1.843 -35.967 1.00 84.69 278 TYR A O 1
ATOM 2089 N N . GLY A 1 279 ? 8.467 -3.644 -37.312 1.00 82.62 279 GLY A N 1
ATOM 2090 C CA . GLY A 1 279 ? 9.457 -4.460 -36.617 1.00 82.62 279 GLY A CA 1
ATOM 2091 C C . GLY A 1 279 ? 9.624 -5.823 -37.288 1.00 82.62 279 GLY A C 1
ATOM 2092 O O . GLY A 1 279 ? 9.100 -6.065 -38.376 1.00 82.62 279 GLY A O 1
ATOM 2093 N N . ASN A 1 280 ? 10.361 -6.720 -36.644 1.00 84.88 280 ASN A N 1
ATOM 2094 C CA . ASN A 1 280 ? 10.610 -8.075 -37.127 1.00 84.88 280 ASN A CA 1
ATOM 2095 C C . ASN A 1 280 ? 9.530 -9.047 -36.649 1.00 84.88 280 ASN A C 1
ATOM 2097 O O . ASN A 1 280 ? 9.065 -8.961 -35.515 1.00 84.88 280 ASN A O 1
ATOM 2101 N N . VAL A 1 281 ? 9.185 -10.026 -37.483 1.00 84.00 281 VAL A N 1
ATOM 2102 C CA . VAL A 1 281 ? 8.318 -11.142 -37.087 1.00 84.00 281 VAL A CA 1
ATOM 2103 C C . VAL A 1 281 ? 9.154 -12.410 -36.975 1.00 84.00 281 VAL A C 1
ATOM 2105 O O . VAL A 1 281 ? 9.802 -12.815 -37.939 1.00 84.00 281 VAL A O 1
ATOM 2108 N N . THR A 1 282 ? 9.092 -13.059 -35.816 1.00 84.88 282 THR A N 1
ATOM 2109 C CA . THR A 1 282 ? 9.728 -14.351 -35.551 1.00 84.88 282 THR A CA 1
ATOM 2110 C C . THR A 1 282 ? 8.648 -15.396 -35.299 1.00 84.88 282 THR A C 1
ATOM 2112 O O . THR A 1 282 ? 7.723 -15.168 -34.522 1.00 84.88 282 THR A O 1
ATOM 2115 N N . THR A 1 283 ? 8.760 -16.554 -35.949 1.00 83.19 283 THR A N 1
ATOM 2116 C CA . THR A 1 283 ? 7.840 -17.687 -35.760 1.00 83.19 283 THR A CA 1
ATOM 2117 C C . THR A 1 283 ? 8.626 -18.963 -35.483 1.00 83.19 283 THR A C 1
ATOM 2119 O O . THR A 1 283 ? 9.760 -19.111 -35.947 1.00 83.19 283 THR A O 1
ATOM 2122 N N . ASN A 1 284 ? 8.034 -19.906 -34.752 1.00 80.94 284 ASN A N 1
ATOM 2123 C CA . ASN A 1 284 ? 8.645 -21.210 -34.511 1.00 80.94 284 ASN A CA 1
ATOM 2124 C C . ASN A 1 284 ? 8.332 -22.177 -35.668 1.00 80.94 284 ASN A C 1
ATOM 2126 O O . ASN A 1 284 ? 7.333 -22.898 -35.644 1.00 80.94 284 ASN A O 1
ATOM 2130 N N . GLY A 1 285 ? 9.167 -22.150 -36.712 1.00 70.75 285 GLY A N 1
ATOM 2131 C CA . GLY A 1 285 ? 9.074 -23.062 -37.861 1.00 70.75 285 GLY A CA 1
ATOM 2132 C C . GLY A 1 285 ? 7.975 -22.727 -38.879 1.00 70.75 285 GLY A C 1
ATOM 2133 O O . GLY A 1 285 ? 7.590 -23.592 -39.663 1.00 70.75 285 GLY A O 1
ATOM 2134 N N . GLY A 1 286 ? 7.443 -21.501 -38.864 1.00 66.38 286 GLY A N 1
ATOM 2135 C CA . GLY A 1 286 ? 6.430 -21.023 -39.808 1.00 66.38 286 GLY A CA 1
ATOM 2136 C C . GLY A 1 286 ? 7.008 -20.335 -41.041 1.00 66.38 286 GLY A C 1
ATOM 2137 O O . GLY A 1 286 ? 8.068 -19.715 -40.988 1.00 66.38 286 GLY A O 1
ATOM 2138 N N . THR A 1 287 ? 6.288 -20.401 -42.163 1.00 62.25 287 THR A N 1
ATOM 2139 C CA . THR A 1 287 ? 6.556 -19.558 -43.337 1.00 62.25 287 THR A CA 1
ATOM 2140 C C . THR A 1 287 ? 5.687 -18.307 -43.259 1.00 62.25 287 THR A C 1
ATOM 2142 O O . THR A 1 287 ? 4.465 -18.398 -43.140 1.00 62.25 287 THR A O 1
ATOM 2145 N N . LEU A 1 288 ? 6.307 -17.129 -43.340 1.00 61.47 288 LEU A N 1
ATOM 2146 C CA . LEU A 1 288 ? 5.587 -15.861 -43.410 1.00 61.47 288 LEU A CA 1
ATOM 2147 C C . LEU A 1 288 ? 4.883 -15.750 -44.768 1.00 61.47 288 LEU A C 1
ATOM 2149 O O . LEU A 1 288 ? 5.498 -15.388 -45.768 1.00 61.47 288 LEU A O 1
ATOM 2153 N N . ASN A 1 289 ? 3.578 -16.018 -44.806 1.00 57.53 289 ASN A N 1
ATOM 2154 C CA . ASN A 1 289 ? 2.743 -15.654 -45.949 1.00 57.53 289 ASN A CA 1
ATOM 2155 C C . ASN A 1 289 ? 2.409 -14.160 -45.870 1.00 57.53 289 ASN A C 1
ATOM 2157 O O . ASN A 1 289 ? 1.297 -13.762 -45.517 1.00 57.53 289 ASN A O 1
ATOM 2161 N N . LEU A 1 290 ? 3.400 -13.323 -46.179 1.00 57.78 290 LEU A N 1
ATOM 2162 C CA . LEU A 1 290 ? 3.171 -11.910 -46.448 1.00 57.78 290 LEU A CA 1
ATOM 2163 C C . LEU A 1 290 ? 2.363 -11.846 -47.747 1.00 57.78 290 LEU A C 1
ATOM 2165 O O . LEU A 1 290 ? 2.882 -12.140 -48.823 1.00 57.78 290 LEU A O 1
ATOM 2169 N N . LYS A 1 291 ? 1.069 -11.521 -47.666 1.00 50.00 291 LYS A N 1
ATOM 2170 C CA . LYS A 1 291 ? 0.317 -11.163 -48.871 1.00 50.00 291 LYS A CA 1
ATOM 2171 C C . LYS A 1 291 ? 1.005 -9.936 -49.469 1.00 50.00 291 LYS A C 1
ATOM 2173 O O . LYS A 1 291 ? 0.917 -8.850 -48.907 1.00 50.00 291 LYS A O 1
ATOM 2178 N N . ASN A 1 292 ? 1.731 -10.132 -50.568 1.00 40.00 292 ASN A N 1
ATOM 2179 C CA . ASN A 1 292 ? 2.321 -9.041 -51.330 1.00 40.00 292 ASN A CA 1
ATOM 2180 C C . ASN A 1 292 ? 1.210 -8.076 -51.764 1.00 40.00 292 ASN A C 1
ATOM 2182 O O . ASN A 1 292 ? 0.307 -8.471 -52.501 1.00 40.00 292 ASN A O 1
ATOM 2186 N N . GLY A 1 293 ? 1.320 -6.819 -51.335 1.00 40.38 293 GLY A N 1
ATOM 2187 C CA . GLY A 1 293 ? 0.544 -5.696 -51.855 1.00 40.38 293 GLY A CA 1
ATOM 2188 C C . GLY A 1 293 ? -0.617 -5.257 -50.967 1.00 40.38 293 GLY A C 1
ATOM 2189 O O . GLY A 1 293 ? -1.709 -5.815 -51.048 1.00 40.38 293 GLY A O 1
ATOM 2190 N N . GLN A 1 294 ? -0.392 -4.203 -50.180 1.00 34.31 294 GLN A N 1
ATOM 2191 C CA . GLN A 1 294 ? -0.880 -2.841 -50.459 1.00 34.31 294 GLN A CA 1
ATOM 2192 C C . GLN A 1 294 ? -0.277 -1.844 -49.468 1.00 34.31 294 GLN A C 1
ATOM 2194 O O . GLN A 1 294 ? -0.300 -2.139 -48.255 1.00 34.31 294 GLN A O 1
#

Sequence (294 aa):
MKMQLERTNTGSTILCALCTILIISVIGANVLLNCTTRYNVSSKQVKGWKEALYAAEGGGDIAFSEVRKLVGVIDPSTVLLPDGWTKTSGSSYSNGPYTFGQKLADGTGSLSAQVTVDQLAATLGTPPSSWPYFRIRSKGTATLFGLPRVGMDDRMDNLTKADSLLRKIDFKYDHFKAKYGDGDGNSPTISPVSYPQVTRRTETIAVPQFLTFTAALEATGSFYGPGTGKGGLIDSYDSKNGPYTFVATNSSSPYYGDSRNGNVSVATSVFQGGGNIYGNVTTNGGTLNLKNGQ

pLDDT: mean 76.45, std 14.33, range [34.31, 95.75]